Protein AF-A0A1Q6M809-F1 (afdb_monomer_lite)

Radius of gyration: 34.1 Å; chains: 1; bounding box: 65×44×94 Å

Sequence (191 aa):
MTKREFLRRLRKKLNCNDKDDIIAYYNELIEDKMDKTGLTEEEVIDRLDDIDDIVRKTNSQSGVYQKIKYDEDEIPKKKHKSSSGNILTKILYFPMAIVAFALYLALICLCVSLGLSLGLSGIAMIIFGIINLHTSISQGVIMISLGILSIGLTLIVVPLIYKLVALIITLIKKLYKKIALIITGGVFCEN

pLDDT: mean 75.75, std 17.65, range [33.12, 94.69]

Foldseek 3Di:
DALVVLLVVLLVLADDPCSVVLSVVVVVVLVVCCVVPVDDSVVSVVQDDPSVVVNVVVVVDDPDPDDDDDPPPDDDDDPPVPPVPCPVVVVVVVVVVVVLVVVLVVLVVVLVCVLVVLLVQLVVLLVVLVVCCVVPVVSSVVSNVVSVVSNVVSVVSNVVSVVVSVVSVVVVVVVCVVVVCVVVVNPPPDD

Structure (mmCIF, N/CA/C/O backbone):
data_AF-A0A1Q6M809-F1
#
_entry.id   AF-A0A1Q6M809-F1
#
loop_
_atom_site.group_PDB
_atom_site.id
_atom_site.type_symbol
_atom_site.label_atom_id
_atom_site.label_alt_id
_atom_site.label_comp_id
_atom_site.label_asym_id
_atom_site.label_entity_id
_atom_site.label_seq_id
_atom_site.pdbx_PDB_ins_code
_atom_site.Cartn_x
_atom_site.Cartn_y
_atom_site.Cartn_z
_atom_site.occupancy
_atom_site.B_iso_or_equiv
_atom_site.auth_seq_id
_atom_site.auth_comp_id
_atom_site.auth_asym_id
_atom_site.auth_atom_id
_atom_site.pdbx_PDB_model_num
ATOM 1 N N . MET A 1 1 ? -22.160 2.490 56.326 1.00 76.75 1 MET A N 1
ATOM 2 C CA . MET A 1 1 ? -22.530 1.050 56.232 1.00 76.75 1 MET A CA 1
ATOM 3 C C . MET A 1 1 ? -21.489 0.362 55.375 1.00 76.75 1 MET A C 1
ATOM 5 O O . MET A 1 1 ? -21.040 0.978 54.421 1.00 76.75 1 MET A O 1
ATOM 9 N N . THR A 1 2 ? -21.108 -0.881 55.681 1.00 85.12 2 THR A N 1
ATOM 10 C CA . THR A 1 2 ? -20.054 -1.570 54.906 1.00 85.12 2 THR A CA 1
ATOM 11 C C . THR A 1 2 ? -20.568 -2.059 53.554 1.00 85.12 2 THR A C 1
ATOM 13 O O . THR A 1 2 ? -21.748 -2.405 53.422 1.00 85.12 2 THR A O 1
ATOM 16 N N . LYS A 1 3 ? -19.676 -2.189 52.565 1.00 83.50 3 LYS A N 1
ATOM 17 C CA . LYS A 1 3 ? -20.003 -2.733 51.234 1.00 83.50 3 LYS A CA 1
ATOM 18 C C . LYS A 1 3 ? -20.698 -4.091 51.313 1.00 83.50 3 LYS A C 1
ATOM 20 O O . LYS A 1 3 ? -21.728 -4.324 50.678 1.00 83.50 3 LYS A O 1
ATOM 25 N N . ARG A 1 4 ? -20.177 -4.981 52.162 1.00 83.69 4 ARG A N 1
ATOM 26 C CA . ARG A 1 4 ? -20.754 -6.314 52.389 1.00 83.69 4 ARG A CA 1
ATOM 27 C C . ARG A 1 4 ? -22.180 -6.235 52.933 1.00 83.69 4 ARG A C 1
ATOM 29 O O . ARG A 1 4 ? -23.029 -7.052 52.580 1.00 83.69 4 ARG A O 1
ATOM 36 N N . GLU A 1 5 ? -22.450 -5.273 53.808 1.00 85.44 5 GLU A N 1
ATOM 37 C CA . GLU A 1 5 ? -23.775 -5.087 54.385 1.00 85.44 5 GLU A CA 1
ATOM 38 C C . GLU A 1 5 ? -24.769 -4.503 53.377 1.00 85.44 5 GLU A C 1
ATOM 40 O O . GLU A 1 5 ? -25.896 -5.001 53.296 1.00 85.44 5 GLU A O 1
ATOM 45 N N . PHE A 1 6 ? -24.340 -3.522 52.581 1.00 88.00 6 PHE A N 1
ATOM 46 C CA . PHE A 1 6 ? -25.131 -2.932 51.503 1.00 88.00 6 PHE A CA 1
ATOM 47 C C . PHE A 1 6 ? -25.573 -3.994 50.488 1.00 88.00 6 PHE A C 1
ATOM 49 O O . PHE A 1 6 ? -26.773 -4.198 50.291 1.00 88.00 6 PHE A O 1
ATOM 56 N N . LEU A 1 7 ? -24.626 -4.761 49.933 1.00 87.19 7 LEU A N 1
ATOM 57 C CA . LEU A 1 7 ? -24.920 -5.805 48.943 1.00 87.19 7 LEU A CA 1
ATOM 58 C C . LEU A 1 7 ? -25.826 -6.902 49.518 1.00 87.19 7 LEU A C 1
ATOM 60 O O . LEU A 1 7 ? -26.744 -7.376 48.850 1.00 87.19 7 LEU A O 1
ATOM 64 N N . ARG A 1 8 ? -25.635 -7.278 50.789 1.00 87.94 8 ARG A N 1
ATOM 65 C CA . ARG A 1 8 ? -26.503 -8.255 51.462 1.00 87.94 8 ARG A CA 1
ATOM 66 C C . ARG A 1 8 ? -27.940 -7.746 51.603 1.00 87.94 8 ARG A C 1
ATOM 68 O O . ARG A 1 8 ? -28.881 -8.512 51.389 1.00 87.94 8 ARG A O 1
ATOM 75 N N . ARG A 1 9 ? -28.123 -6.478 51.988 1.00 88.00 9 ARG A N 1
ATOM 76 C CA . ARG A 1 9 ? -29.450 -5.854 52.125 1.00 88.00 9 ARG A CA 1
ATOM 77 C C . ARG A 1 9 ? -30.135 -5.714 50.764 1.00 88.00 9 ARG A C 1
ATOM 79 O O . ARG A 1 9 ? -31.305 -6.076 50.653 1.00 88.00 9 ARG A O 1
ATOM 86 N N . LEU A 1 10 ? -29.397 -5.288 49.739 1.00 86.75 10 LEU A N 1
ATOM 87 C CA . LEU A 1 10 ? -29.884 -5.185 48.364 1.00 86.75 10 LEU A CA 1
ATOM 88 C C . LEU A 1 10 ? -30.335 -6.552 47.827 1.00 86.75 10 LEU A C 1
ATOM 90 O O . LEU A 1 10 ? -31.470 -6.696 47.377 1.00 86.75 10 LEU A O 1
ATOM 94 N N . ARG A 1 11 ? -29.514 -7.597 47.997 1.00 86.50 11 ARG A N 1
ATOM 95 C CA . ARG A 1 11 ? -29.832 -8.965 47.548 1.00 86.50 11 ARG A CA 1
ATOM 96 C C . ARG A 1 11 ? -31.104 -9.519 48.185 1.00 86.50 11 ARG A C 1
ATOM 98 O O . ARG A 1 11 ? -31.854 -10.238 47.533 1.00 86.50 11 ARG A O 1
ATOM 105 N N . LYS A 1 12 ? -31.353 -9.185 49.456 1.00 87.62 12 LYS A N 1
ATOM 106 C CA . LYS A 1 12 ? -32.549 -9.628 50.185 1.00 87.62 12 LYS A CA 1
ATOM 107 C C . LYS A 1 12 ? -33.827 -8.947 49.686 1.00 87.62 12 LYS A C 1
ATOM 109 O O . LYS A 1 12 ? -34.884 -9.567 49.735 1.00 87.62 12 LYS A O 1
ATOM 114 N N . LYS A 1 13 ? -33.742 -7.687 49.246 1.00 83.81 13 LYS A N 1
ATOM 115 C CA . LYS A 1 13 ? -34.898 -6.904 48.782 1.00 83.81 13 LYS A CA 1
ATOM 116 C C . LYS A 1 13 ? -35.202 -7.087 47.289 1.00 83.81 13 LYS A C 1
ATOM 118 O O . LYS A 1 13 ? -36.344 -6.895 46.881 1.00 83.81 13 LYS A O 1
ATOM 123 N N . LEU A 1 14 ? -34.221 -7.479 46.476 1.00 83.19 14 LEU A N 1
ATOM 124 C CA . LEU A 1 14 ? -34.436 -7.782 45.059 1.00 83.19 14 LEU A CA 1
ATOM 125 C C . LEU A 1 14 ? -35.320 -9.024 44.883 1.00 83.19 14 LEU A C 1
ATOM 127 O O . LEU A 1 14 ? -35.093 -10.048 45.532 1.00 83.19 14 LEU A O 1
ATOM 131 N N . ASN A 1 15 ? -36.299 -8.957 43.974 1.00 77.56 15 ASN A N 1
ATOM 132 C CA . ASN A 1 15 ? -37.219 -10.062 43.667 1.00 77.56 15 ASN A CA 1
ATOM 133 C C . ASN A 1 15 ? -37.241 -10.470 42.179 1.00 77.56 15 ASN A C 1
ATOM 135 O O . ASN A 1 15 ? -38.164 -11.137 41.728 1.00 77.56 15 ASN A O 1
ATOM 139 N N . CYS A 1 16 ? -36.228 -10.078 41.413 1.00 72.50 16 CYS A N 1
ATOM 140 C CA . CYS A 1 16 ? -36.057 -10.441 40.005 1.00 72.50 16 CYS A CA 1
ATOM 141 C C . CYS A 1 16 ? -35.250 -11.744 39.833 1.00 72.50 16 CYS A C 1
ATOM 143 O O . CYS A 1 16 ? -34.721 -12.269 40.809 1.00 72.50 16 CYS A O 1
ATOM 145 N N . ASN A 1 17 ? -35.157 -12.271 38.608 1.00 72.88 17 ASN A N 1
ATOM 146 C CA . ASN A 1 17 ? -34.320 -13.442 38.306 1.00 72.88 17 ASN A CA 1
ATOM 147 C C . ASN A 1 17 ? -32.825 -13.082 38.227 1.00 72.88 17 ASN A C 1
ATOM 149 O O . ASN A 1 17 ? -31.988 -13.869 38.654 1.00 72.88 17 ASN A O 1
ATOM 153 N N . ASP A 1 18 ? -32.498 -11.860 37.803 1.00 74.69 18 ASP A N 1
ATOM 154 C CA . ASP A 1 18 ? -31.121 -11.418 37.536 1.00 74.69 18 ASP A CA 1
ATOM 155 C C . ASP A 1 18 ? -30.415 -10.855 38.789 1.00 74.69 18 ASP A C 1
ATOM 157 O O . ASP A 1 18 ? -29.581 -9.954 38.704 1.00 74.69 18 ASP A O 1
ATOM 161 N N . LYS A 1 19 ? -30.767 -11.339 39.994 1.00 79.50 19 LYS A N 1
ATOM 162 C CA . LYS A 1 19 ? -30.258 -10.783 41.271 1.00 79.50 19 LYS A CA 1
ATOM 163 C C . LYS A 1 19 ? -28.739 -10.780 41.331 1.00 79.50 19 LYS A C 1
ATOM 165 O O . LYS A 1 19 ? -28.160 -9.839 41.862 1.00 79.50 19 LYS A O 1
ATOM 170 N N . ASP A 1 20 ? -28.112 -11.834 40.829 1.00 78.62 20 ASP A N 1
ATOM 171 C CA . ASP A 1 20 ? -26.666 -11.998 40.919 1.00 78.62 20 ASP A CA 1
ATOM 172 C C . ASP A 1 20 ? -25.929 -11.017 40.001 1.00 78.62 20 ASP A C 1
ATOM 174 O O . ASP A 1 20 ? -24.941 -10.426 40.435 1.00 78.62 20 ASP A O 1
ATOM 178 N N . ASP A 1 21 ? -26.476 -10.730 38.817 1.00 74.19 21 ASP A N 1
ATOM 179 C CA . ASP A 1 21 ? -25.928 -9.738 37.885 1.00 74.19 21 ASP A CA 1
ATOM 180 C C . ASP A 1 21 ? -26.048 -8.313 38.442 1.00 74.19 21 ASP A C 1
ATOM 182 O O . ASP A 1 21 ? -25.105 -7.525 38.366 1.00 74.19 21 ASP A O 1
ATOM 186 N N . ILE A 1 22 ? -27.177 -7.988 39.087 1.00 77.62 22 ILE A N 1
ATOM 187 C CA . ILE A 1 22 ? -27.381 -6.689 39.752 1.00 77.62 22 ILE A CA 1
ATOM 188 C C . ILE A 1 22 ? -26.372 -6.513 40.888 1.00 77.62 22 ILE A C 1
ATOM 190 O O . ILE A 1 22 ? -25.765 -5.454 41.043 1.00 77.62 22 ILE A O 1
ATOM 194 N N . ILE A 1 23 ? -26.184 -7.552 41.703 1.00 84.31 23 ILE A N 1
ATOM 195 C CA . ILE A 1 23 ? -25.240 -7.511 42.819 1.00 84.31 23 ILE A CA 1
ATOM 196 C C . ILE A 1 23 ? -23.800 -7.403 42.315 1.00 84.31 23 ILE A C 1
ATOM 198 O O . ILE A 1 23 ? -23.033 -6.631 42.890 1.00 84.31 23 ILE A O 1
ATOM 202 N N . ALA A 1 24 ? -23.444 -8.110 41.239 1.00 81.94 24 ALA A N 1
ATOM 203 C CA . ALA A 1 24 ? -22.137 -7.993 40.602 1.00 81.94 24 ALA A CA 1
ATOM 204 C C . ALA A 1 24 ? -21.892 -6.571 40.073 1.00 81.94 24 ALA A C 1
ATOM 206 O O . ALA A 1 24 ? -20.843 -5.997 40.356 1.00 81.94 24 ALA A O 1
ATOM 207 N N . TYR A 1 25 ? -22.888 -5.963 39.419 1.00 80.12 25 TYR A N 1
ATOM 208 C CA . TYR A 1 25 ? -22.816 -4.583 38.934 1.00 80.12 25 TYR A CA 1
ATOM 209 C C . TYR A 1 25 ? -22.551 -3.577 40.059 1.00 80.12 25 TYR A C 1
ATOM 211 O O . TYR A 1 25 ? -21.648 -2.749 39.954 1.00 80.12 25 TYR A O 1
ATOM 219 N N . TYR A 1 26 ? -23.304 -3.647 41.162 1.00 81.62 26 TYR A N 1
ATOM 220 C CA . TYR A 1 26 ? -23.085 -2.742 42.294 1.00 81.62 26 TYR A CA 1
ATOM 221 C C . TYR A 1 26 ? -21.772 -3.034 43.032 1.00 81.62 26 TYR A C 1
ATOM 223 O O . TYR A 1 26 ? -21.163 -2.107 43.561 1.00 81.62 26 TYR A O 1
ATOM 231 N N . ASN A 1 27 ? -21.310 -4.288 43.054 1.00 87.12 27 ASN A N 1
ATOM 232 C CA . ASN A 1 27 ? -20.001 -4.635 43.603 1.00 87.12 27 ASN A CA 1
ATOM 233 C C . ASN A 1 27 ? -18.868 -3.975 42.805 1.00 87.12 27 ASN A C 1
ATOM 235 O O . ASN A 1 27 ? -18.029 -3.305 43.406 1.00 87.12 27 ASN A O 1
ATOM 239 N N . GLU A 1 28 ? -18.890 -4.123 41.478 1.00 79.38 28 GLU A N 1
ATOM 240 C CA . GLU A 1 28 ? -17.920 -3.507 40.567 1.00 79.38 28 GLU A CA 1
ATOM 241 C C . GLU A 1 28 ? -17.998 -1.979 40.645 1.00 79.38 28 GLU A C 1
ATOM 243 O O . GLU A 1 28 ? -16.975 -1.325 40.790 1.00 79.38 28 GLU A O 1
ATOM 248 N N . LEU A 1 29 ? -19.204 -1.396 40.661 1.00 81.56 29 LEU A N 1
ATOM 249 C CA . LEU A 1 29 ? -19.398 0.054 40.753 1.00 81.56 29 LEU A CA 1
ATOM 250 C C . LEU A 1 29 ? -18.791 0.657 42.030 1.00 81.56 29 LEU A C 1
ATOM 252 O O . LEU A 1 29 ? -18.207 1.740 41.972 1.00 81.56 29 LEU A O 1
ATOM 256 N N . ILE A 1 30 ? -18.952 -0.014 43.175 1.00 83.88 30 ILE A N 1
ATOM 257 C CA . ILE A 1 30 ? -18.389 0.445 44.452 1.00 83.88 30 ILE A CA 1
ATOM 258 C C . ILE A 1 30 ? -16.859 0.336 44.426 1.00 83.88 30 ILE A C 1
ATOM 260 O O . ILE A 1 30 ? -16.191 1.297 44.804 1.00 83.88 30 ILE A O 1
ATOM 264 N N . GLU A 1 31 ? -16.307 -0.783 43.940 1.00 83.94 31 GLU A N 1
ATOM 265 C CA . GLU A 1 31 ? -14.852 -0.980 43.792 1.00 83.94 31 GLU A CA 1
ATOM 266 C C . GLU A 1 31 ? -14.235 0.080 42.870 1.00 83.94 31 GLU A C 1
ATOM 268 O O . GLU A 1 31 ? -13.326 0.803 43.272 1.00 83.94 31 GLU A O 1
ATOM 273 N N . ASP A 1 32 ? -14.818 0.279 41.688 1.00 79.25 32 ASP A N 1
ATOM 274 C CA . ASP A 1 32 ? -14.371 1.267 40.705 1.00 79.25 32 ASP A CA 1
ATOM 275 C C . ASP A 1 32 ? -14.343 2.690 41.273 1.00 79.25 32 ASP A C 1
ATOM 277 O O . ASP A 1 32 ? -13.500 3.515 40.908 1.00 79.25 32 ASP A O 1
ATOM 281 N N . LYS A 1 33 ? -15.314 3.021 42.128 1.00 76.62 33 LYS A N 1
ATOM 282 C CA . LYS A 1 33 ? -15.414 4.342 42.751 1.00 76.62 33 LYS A CA 1
ATOM 283 C C . LYS A 1 33 ? -14.372 4.519 43.842 1.00 76.62 33 LYS A C 1
ATOM 285 O O . LYS A 1 33 ? -13.736 5.575 43.853 1.00 76.62 33 LYS A O 1
ATOM 290 N N . MET A 1 34 ? -14.171 3.521 44.698 1.00 77.88 34 MET A N 1
ATOM 291 C CA . MET A 1 34 ? -13.105 3.540 45.702 1.00 77.88 34 MET A CA 1
ATOM 292 C C . MET A 1 34 ? -11.739 3.718 45.038 1.00 77.88 34 MET A C 1
ATOM 294 O O . MET A 1 34 ? -10.998 4.623 45.414 1.00 77.88 34 MET A O 1
ATOM 298 N N . ASP A 1 35 ? -11.460 2.965 43.973 1.00 75.31 35 ASP A N 1
ATOM 299 C CA . ASP A 1 35 ? -10.183 3.030 43.257 1.00 75.31 35 ASP A CA 1
ATOM 300 C C . ASP A 1 35 ? -9.960 4.381 42.557 1.00 75.31 35 ASP A C 1
ATOM 302 O O . ASP A 1 35 ? -8.853 4.921 42.564 1.00 75.31 35 ASP A O 1
ATOM 306 N N . LYS A 1 36 ? -11.006 4.968 41.954 1.00 73.00 36 LYS A N 1
ATOM 307 C CA . LYS A 1 36 ? -10.887 6.225 41.187 1.00 73.00 36 LYS A CA 1
ATOM 308 C C . LYS A 1 36 ? -10.882 7.482 42.050 1.00 73.00 36 LYS A C 1
ATOM 310 O O . LYS A 1 36 ? -10.298 8.484 41.642 1.00 73.00 36 LYS A O 1
ATOM 315 N N . THR A 1 37 ? -11.585 7.471 43.180 1.00 71.75 37 THR A N 1
ATOM 316 C CA . THR A 1 37 ? -11.741 8.657 44.042 1.00 71.75 37 THR A CA 1
ATOM 317 C C . THR A 1 37 ? -10.914 8.588 45.320 1.00 71.75 37 THR A C 1
ATOM 319 O O . THR A 1 37 ? -10.697 9.626 45.938 1.00 71.75 37 THR A O 1
ATOM 322 N N . GLY A 1 38 ? -10.438 7.400 45.711 1.00 73.38 38 GLY A N 1
ATOM 323 C CA . GLY A 1 38 ? -9.778 7.171 46.997 1.00 73.38 38 GLY A CA 1
ATOM 324 C C . GLY A 1 38 ? -10.710 7.317 48.206 1.00 73.38 38 GLY A C 1
ATOM 325 O O . GLY A 1 38 ? -10.219 7.379 49.331 1.00 73.38 38 GLY A O 1
ATOM 326 N N . LEU A 1 39 ? -12.028 7.413 47.986 1.00 78.38 39 LEU A N 1
ATOM 327 C CA . LEU A 1 39 ? -13.035 7.525 49.042 1.00 78.38 39 LEU A CA 1
ATOM 328 C C . LEU A 1 39 ? -13.185 6.204 49.800 1.00 78.38 39 LEU A C 1
ATOM 330 O O . LEU A 1 39 ? -12.975 5.117 49.256 1.00 78.38 39 LEU A O 1
ATOM 334 N N . THR A 1 40 ? -13.591 6.306 51.061 1.00 80.19 40 THR A N 1
ATOM 335 C CA . THR A 1 40 ? -13.880 5.135 51.894 1.00 80.19 40 THR A CA 1
ATOM 336 C C . THR A 1 40 ? -15.170 4.441 51.442 1.00 80.19 40 THR A C 1
ATOM 338 O O . THR A 1 40 ? -16.044 5.062 50.834 1.00 80.19 40 THR A O 1
ATOM 341 N N . GLU A 1 41 ? -15.316 3.145 51.753 1.00 80.25 41 GLU A N 1
ATOM 342 C CA . GLU A 1 41 ? -16.517 2.365 51.399 1.00 80.25 41 GLU A CA 1
ATOM 343 C C . GLU A 1 41 ? -17.814 3.080 51.797 1.00 80.25 41 GLU A C 1
ATOM 345 O O . GLU A 1 41 ? -18.789 3.084 51.049 1.00 80.25 41 GLU A O 1
ATOM 350 N N . GLU A 1 42 ? -17.823 3.696 52.977 1.00 81.31 42 GLU A N 1
ATOM 351 C CA . GLU A 1 42 ? -19.021 4.301 53.546 1.00 81.31 42 GLU A CA 1
ATOM 352 C C . GLU A 1 42 ? -19.444 5.563 52.797 1.00 81.31 42 GLU A C 1
ATOM 354 O O . GLU A 1 42 ? -20.631 5.736 52.542 1.00 81.31 42 GLU A O 1
ATOM 359 N N . GLU A 1 43 ? -18.485 6.393 52.381 1.00 77.25 43 GLU A N 1
ATOM 360 C CA . GLU A 1 43 ? -18.734 7.614 51.605 1.00 77.25 43 GLU A CA 1
ATOM 361 C C . GLU A 1 43 ? -19.218 7.303 50.189 1.00 77.25 43 GLU A C 1
ATOM 363 O O . GLU A 1 43 ? -20.033 8.034 49.628 1.00 77.25 43 GLU A O 1
ATOM 368 N N . VAL A 1 44 ? -18.726 6.213 49.593 1.00 80.31 44 VAL A N 1
ATOM 369 C CA . VAL A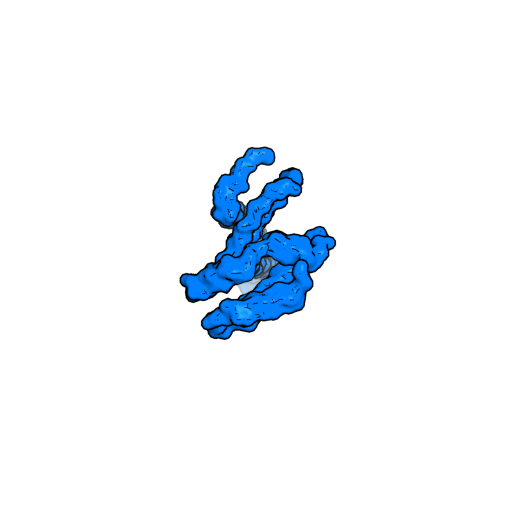 1 44 ? -19.207 5.755 48.285 1.00 80.31 44 VAL A CA 1
ATOM 370 C C . VAL A 1 44 ? -20.650 5.278 48.394 1.00 80.31 44 VAL A C 1
ATOM 372 O O . VAL A 1 44 ? -21.454 5.597 47.524 1.00 80.31 44 VAL A O 1
ATOM 375 N N . ILE A 1 45 ? -20.984 4.545 49.457 1.00 82.75 45 ILE A N 1
ATOM 376 C CA . ILE A 1 45 ? -22.328 3.999 49.666 1.00 82.75 45 ILE A CA 1
ATOM 377 C C . ILE A 1 45 ? -23.335 5.086 50.052 1.00 82.75 45 ILE A C 1
ATOM 379 O O . ILE A 1 45 ? -24.476 5.017 49.610 1.00 82.75 45 ILE A O 1
ATOM 383 N N . ASP A 1 46 ? -22.933 6.090 50.828 1.00 80.62 46 ASP A N 1
ATOM 384 C CA . ASP A 1 46 ? -23.781 7.245 51.160 1.00 80.62 46 ASP A CA 1
ATOM 385 C C . ASP A 1 46 ? -24.148 8.069 49.916 1.00 80.62 46 ASP A C 1
ATOM 387 O O . ASP A 1 46 ? -25.239 8.616 49.803 1.00 80.62 46 ASP A O 1
ATOM 391 N N . ARG A 1 47 ? -23.251 8.081 48.924 1.00 77.62 47 ARG A N 1
ATOM 392 C CA . ARG A 1 47 ? -23.491 8.685 47.610 1.00 77.62 47 ARG A CA 1
ATOM 393 C C . ARG A 1 47 ? -24.310 7.801 46.671 1.00 77.62 47 ARG A C 1
ATOM 395 O O . ARG A 1 47 ? -24.551 8.231 45.548 1.00 77.62 47 ARG A O 1
ATOM 402 N N . LEU A 1 48 ? -24.685 6.580 47.058 1.00 79.94 48 LEU A N 1
ATOM 403 C CA . LEU A 1 48 ? -25.593 5.744 46.272 1.00 79.94 48 LEU A CA 1
ATOM 404 C C . LEU A 1 48 ? -27.058 6.048 46.617 1.00 79.94 48 LEU A C 1
ATOM 406 O O . LEU A 1 48 ? -27.375 6.605 47.661 1.00 79.94 48 LEU A O 1
ATOM 410 N N . ASP A 1 49 ? -27.964 5.664 45.717 1.00 76.44 49 ASP A N 1
ATOM 411 C CA . ASP A 1 49 ? -29.406 5.763 45.929 1.00 76.44 49 ASP A CA 1
ATOM 412 C C . ASP A 1 49 ? -29.803 4.830 47.076 1.00 76.44 49 ASP A C 1
ATOM 414 O O . ASP A 1 49 ? -29.178 3.782 47.287 1.00 76.44 49 ASP A O 1
ATOM 418 N N . ASP A 1 50 ? -30.885 5.168 47.780 1.00 83.38 50 ASP A N 1
ATOM 419 C CA . ASP A 1 50 ? -31.415 4.279 48.806 1.00 83.38 50 ASP A CA 1
ATOM 420 C C . ASP A 1 50 ? -31.747 2.901 48.206 1.00 83.38 50 ASP A C 1
ATOM 422 O O . ASP A 1 50 ? -32.200 2.765 47.062 1.00 83.38 50 ASP A O 1
ATOM 426 N N . ILE A 1 51 ? -31.524 1.851 48.996 1.00 81.88 51 ILE A N 1
ATOM 427 C CA . ILE A 1 51 ? -31.734 0.464 48.573 1.00 81.88 51 ILE A CA 1
ATOM 428 C C . ILE A 1 51 ? -33.171 0.258 48.066 1.00 81.88 51 ILE A C 1
ATOM 430 O O . ILE A 1 51 ? -33.373 -0.483 47.102 1.00 81.88 51 ILE A O 1
ATOM 434 N N . ASP A 1 52 ? -34.170 0.908 48.667 1.00 80.56 52 ASP A N 1
ATOM 435 C CA . ASP A 1 52 ? -35.566 0.806 48.231 1.00 80.56 52 ASP A CA 1
ATOM 436 C C . ASP A 1 52 ? -35.816 1.475 46.872 1.00 80.56 52 ASP A C 1
ATOM 438 O O . ASP A 1 52 ? -36.609 0.973 46.066 1.00 80.56 52 ASP A O 1
ATOM 442 N N . ASP A 1 53 ? -35.093 2.550 46.564 1.00 80.12 53 ASP A N 1
ATOM 443 C CA . ASP A 1 53 ? -35.151 3.216 45.263 1.00 80.12 53 ASP A CA 1
ATOM 444 C C . ASP A 1 53 ? -34.501 2.369 44.172 1.00 80.12 53 ASP A C 1
ATOM 446 O O . ASP A 1 53 ? -35.072 2.209 43.088 1.00 80.12 53 ASP A O 1
ATOM 450 N N . ILE A 1 54 ? -33.352 1.760 44.476 1.00 78.12 54 ILE A N 1
ATOM 451 C CA . ILE A 1 54 ? -32.663 0.826 43.580 1.00 78.12 54 ILE A CA 1
ATOM 452 C C . ILE A 1 54 ? -33.570 -0.366 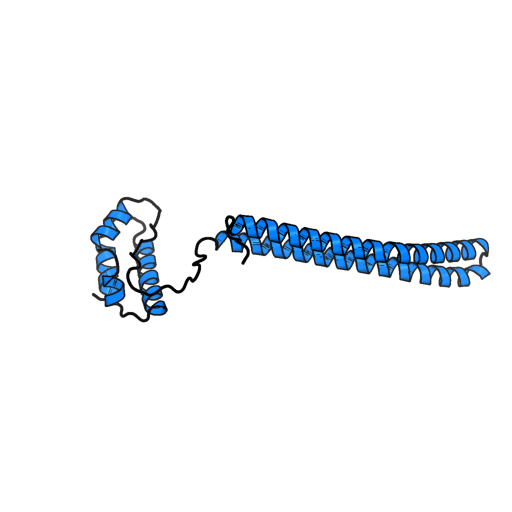43.261 1.00 78.12 54 ILE A C 1
ATOM 454 O O . ILE A 1 54 ? -33.749 -0.723 42.095 1.00 78.12 54 ILE A O 1
ATOM 458 N N . VAL A 1 55 ? -34.194 -0.966 44.277 1.00 79.31 55 VAL A N 1
ATOM 459 C CA . VAL A 1 55 ? -35.086 -2.124 44.112 1.00 79.31 55 VAL A CA 1
ATOM 460 C C . VAL A 1 55 ? -36.326 -1.752 43.301 1.00 79.31 55 VAL A C 1
ATOM 462 O O . VAL A 1 55 ? -36.721 -2.505 42.409 1.00 79.31 55 VAL A O 1
ATOM 465 N N . ARG A 1 56 ? -36.923 -0.578 43.544 1.00 76.19 56 ARG A N 1
ATOM 466 C CA . ARG A 1 56 ? -38.076 -0.089 42.772 1.00 76.19 56 ARG A CA 1
ATOM 467 C C . ARG A 1 56 ? -37.726 0.121 41.299 1.00 76.19 56 ARG A C 1
ATOM 469 O O . ARG A 1 56 ? -38.478 -0.330 40.434 1.00 76.19 56 ARG A O 1
ATOM 476 N N . LYS A 1 57 ? -36.592 0.764 41.002 1.00 71.50 57 LYS A N 1
ATOM 477 C CA . LYS A 1 57 ? -36.110 0.978 39.623 1.00 71.50 57 LYS A CA 1
ATOM 478 C C . LYS A 1 57 ? -35.820 -0.354 38.926 1.00 71.50 57 LYS A C 1
ATOM 480 O O . LYS A 1 57 ? -36.244 -0.572 37.799 1.00 71.50 57 LYS A O 1
ATOM 485 N N . THR A 1 58 ? -35.193 -1.284 39.638 1.00 68.62 58 THR A N 1
ATOM 486 C CA . THR A 1 58 ? -34.789 -2.581 39.081 1.00 68.62 58 THR A CA 1
ATOM 487 C C . THR A 1 58 ? -35.974 -3.523 38.837 1.00 68.62 58 THR A C 1
ATOM 489 O O . THR A 1 58 ? -36.004 -4.227 37.835 1.00 68.62 58 THR A O 1
ATOM 492 N N . ASN A 1 59 ? -36.993 -3.513 39.703 1.00 65.31 59 ASN A N 1
ATOM 493 C CA . ASN A 1 59 ? -38.197 -4.335 39.520 1.00 65.31 59 ASN A CA 1
ATOM 494 C C . ASN A 1 59 ? -39.175 -3.761 38.478 1.00 65.31 59 ASN A C 1
ATOM 496 O O . ASN A 1 59 ? -39.972 -4.511 37.921 1.00 65.31 59 ASN A O 1
ATOM 500 N N . SER A 1 60 ? -39.155 -2.447 38.230 1.00 58.81 60 SER A N 1
ATOM 501 C CA . SER A 1 60 ? -40.056 -1.798 37.261 1.00 58.81 60 SER A CA 1
ATOM 502 C C . SER A 1 60 ? -39.526 -1.814 35.826 1.00 58.81 60 SER A C 1
ATOM 504 O O . SER A 1 60 ? -40.291 -1.579 34.892 1.00 58.81 60 SER A O 1
ATOM 506 N N . GLN A 1 61 ? -38.242 -2.118 35.635 1.00 50.34 61 GLN A N 1
ATOM 507 C CA . GLN A 1 61 ? -37.576 -2.029 34.345 1.00 50.34 61 GLN A CA 1
ATOM 508 C C . GLN A 1 61 ? -37.003 -3.395 33.956 1.00 50.34 61 GLN A C 1
ATOM 510 O O . GLN A 1 61 ? -35.890 -3.757 34.328 1.00 50.34 61 GLN A O 1
ATOM 515 N N . SER A 1 62 ? -37.762 -4.170 33.176 1.00 46.03 62 SER A N 1
ATOM 516 C CA . SER A 1 62 ? -37.226 -5.346 32.488 1.00 46.03 62 SER A CA 1
ATOM 517 C C . SER A 1 62 ? -36.120 -4.901 31.518 1.00 46.03 62 SER A C 1
ATOM 519 O O . SER A 1 62 ? -36.401 -4.431 30.419 1.00 46.03 62 SER A O 1
ATOM 521 N N . GLY A 1 63 ? -34.858 -5.022 31.938 1.00 43.59 63 GLY A N 1
ATOM 522 C CA . GLY A 1 63 ? -33.705 -5.113 31.036 1.00 43.59 63 GLY A CA 1
ATOM 523 C C . GLY A 1 63 ? -32.911 -3.843 30.706 1.00 43.59 63 GLY A C 1
ATOM 524 O O . GLY A 1 63 ? -32.175 -3.868 29.723 1.00 43.59 63 GLY A O 1
ATOM 525 N N . VAL A 1 64 ? -32.987 -2.746 31.471 1.00 40.56 64 VAL A N 1
ATOM 526 C CA . VAL A 1 64 ? -32.101 -1.585 31.231 1.00 40.56 64 VAL A CA 1
ATOM 527 C C . VAL A 1 64 ? -31.608 -0.995 32.550 1.00 40.56 64 VAL A C 1
ATOM 529 O O . VAL A 1 64 ? -32.305 -0.216 33.188 1.00 40.56 64 VAL A O 1
ATOM 532 N N . TYR A 1 65 ? -30.381 -1.344 32.940 1.00 47.34 65 TYR A N 1
ATOM 533 C CA . TYR A 1 65 ? -29.674 -0.734 34.069 1.00 47.34 65 TYR A CA 1
ATOM 534 C C . TYR A 1 65 ? -29.429 0.745 33.776 1.00 47.34 65 TYR A C 1
ATOM 536 O O . TYR A 1 65 ? -28.519 1.130 33.036 1.00 47.34 65 TYR A O 1
ATOM 544 N N . GLN A 1 66 ? -30.315 1.584 34.302 1.00 41.81 66 GLN A N 1
ATOM 545 C CA . GLN A 1 66 ? -30.295 3.016 34.081 1.00 41.81 66 GLN A CA 1
ATOM 546 C C . GLN A 1 66 ? -29.055 3.623 34.744 1.00 41.81 66 GLN A C 1
ATOM 548 O O . GLN A 1 66 ? -28.883 3.574 35.958 1.00 41.81 66 GLN A O 1
ATOM 553 N N . LYS A 1 67 ? -28.191 4.210 33.912 1.00 40.84 67 LYS A N 1
ATOM 554 C CA . LYS A 1 67 ? -27.015 4.994 34.300 1.00 40.84 67 LYS A CA 1
ATOM 555 C C . LYS A 1 67 ? -27.441 6.048 35.330 1.00 40.84 67 LYS A C 1
ATOM 557 O O . LYS A 1 67 ? -28.152 6.993 34.982 1.00 40.84 67 LYS A O 1
ATOM 562 N N . ILE A 1 68 ? -27.058 5.844 36.588 1.00 44.97 68 ILE A N 1
ATOM 563 C CA . ILE A 1 68 ? -27.479 6.697 37.698 1.00 44.97 68 ILE A CA 1
ATOM 564 C C . ILE A 1 68 ? -26.897 8.100 37.479 1.00 44.97 68 ILE A C 1
ATOM 566 O O . ILE A 1 68 ? -25.687 8.262 37.308 1.00 44.97 68 ILE A O 1
ATOM 570 N N . LYS A 1 69 ? -27.775 9.106 37.407 1.00 35.28 69 LYS A N 1
ATOM 571 C CA . LYS A 1 69 ? -27.398 10.521 37.411 1.00 35.28 69 LYS A CA 1
ATOM 572 C C . LYS A 1 69 ? -27.144 10.911 38.863 1.00 35.28 69 LYS A C 1
ATOM 574 O O . LYS A 1 69 ? -28.102 11.003 39.619 1.00 35.28 69 LYS A O 1
ATOM 579 N N . TYR A 1 70 ? -25.887 11.135 39.223 1.00 41.88 70 TYR A N 1
ATOM 580 C CA . TYR A 1 70 ? -25.552 11.872 40.437 1.00 41.88 70 TYR A CA 1
ATOM 581 C C . TYR A 1 70 ? -25.214 13.301 40.048 1.00 41.88 70 TYR A C 1
ATOM 583 O O . TYR A 1 70 ? -24.417 13.504 39.127 1.00 41.88 70 TYR A O 1
ATOM 591 N N . ASP A 1 71 ? -25.871 14.250 40.717 1.00 35.62 71 ASP A N 1
ATOM 592 C CA . ASP A 1 71 ? -25.576 15.671 40.609 1.00 35.62 71 ASP A CA 1
ATOM 593 C C . ASP A 1 71 ? -24.122 15.908 41.012 1.00 35.62 71 ASP A C 1
ATOM 595 O O . ASP A 1 71 ? -23.654 15.548 42.093 1.00 35.62 71 ASP A O 1
ATOM 599 N N . GLU A 1 72 ? -23.390 16.447 40.049 1.00 38.00 72 GLU A N 1
ATOM 600 C CA . GLU A 1 72 ? -21.972 16.751 40.101 1.00 38.00 72 GLU A CA 1
ATOM 601 C C . GLU A 1 72 ? -21.819 18.175 40.651 1.00 38.00 72 GLU A C 1
ATOM 603 O O . GLU A 1 72 ? -21.277 19.055 39.985 1.00 38.00 72 GLU A O 1
ATOM 608 N N . ASP A 1 73 ? -22.354 18.422 41.847 1.00 37.50 73 ASP A N 1
ATOM 609 C CA . ASP A 1 73 ? -22.154 19.690 42.535 1.00 37.50 73 ASP A CA 1
ATOM 610 C C . ASP A 1 73 ? -20.890 19.612 43.405 1.00 37.50 73 ASP A C 1
ATOM 612 O O . ASP A 1 73 ? -20.713 18.726 44.239 1.00 37.50 73 ASP A O 1
ATOM 616 N N . GLU A 1 74 ? -20.003 20.578 43.149 1.00 38.41 74 GLU A N 1
ATOM 617 C CA . GLU A 1 74 ? -18.778 20.923 43.884 1.00 38.41 74 GLU A CA 1
ATOM 618 C C . GLU A 1 74 ? -17.473 20.164 43.580 1.00 38.41 74 GLU A C 1
ATOM 620 O O . GLU A 1 74 ? -16.780 19.718 44.488 1.00 38.41 74 GLU A O 1
ATOM 625 N N . ILE A 1 75 ? -17.012 20.151 42.318 1.00 39.25 75 ILE A N 1
ATOM 626 C CA . ILE A 1 75 ? -15.558 20.136 42.030 1.00 39.25 75 ILE A CA 1
ATOM 627 C C . ILE A 1 75 ? -15.252 21.074 40.839 1.00 39.25 75 ILE A C 1
ATOM 629 O O . ILE A 1 75 ? -15.889 20.970 39.787 1.00 39.25 75 ILE A O 1
ATOM 633 N N . PRO A 1 76 ? -14.300 22.025 40.954 1.00 33.31 76 PRO A N 1
ATOM 634 C CA . PRO A 1 76 ? -14.088 23.063 39.951 1.00 33.31 76 PRO A CA 1
ATOM 635 C C . PRO A 1 76 ? -13.609 22.503 38.603 1.00 33.31 76 PRO A C 1
ATOM 637 O O . PRO A 1 76 ? -12.646 21.745 38.496 1.00 33.31 76 PRO A O 1
ATOM 640 N N . LYS A 1 77 ? -14.303 22.961 37.557 1.00 44.47 77 LYS A N 1
ATOM 641 C CA . LYS A 1 77 ? -14.133 22.697 36.122 1.00 44.47 77 LYS A CA 1
ATOM 642 C C . LYS A 1 77 ? -12.672 22.512 35.682 1.00 44.47 77 LYS A C 1
ATOM 644 O O . LYS A 1 77 ? -11.982 23.478 35.361 1.00 44.47 77 LYS A O 1
ATOM 649 N N . LYS A 1 78 ? -12.269 21.265 35.435 1.00 34.81 78 LYS A N 1
ATOM 650 C CA . LYS A 1 78 ? -11.422 20.955 34.274 1.00 34.81 78 LYS A CA 1
ATOM 651 C C . LYS A 1 78 ? -12.328 20.348 33.217 1.00 34.81 78 LYS A C 1
ATOM 653 O O . LYS A 1 78 ? -12.895 19.284 33.429 1.00 34.81 78 LYS A O 1
ATOM 658 N N . LYS A 1 79 ? -12.481 21.037 32.079 1.00 37.38 79 LYS A N 1
ATOM 659 C CA . LYS A 1 79 ? -13.155 20.513 30.881 1.00 37.38 79 LYS A CA 1
ATOM 660 C C . LYS A 1 79 ? -12.375 19.305 30.353 1.00 37.38 79 LYS A C 1
ATOM 662 O O . LYS A 1 79 ? -11.677 19.402 29.349 1.00 37.38 79 LYS A O 1
ATOM 667 N N . HIS A 1 80 ? -12.494 18.158 31.008 1.00 36.06 80 HIS A N 1
ATOM 668 C CA . HIS A 1 80 ? -12.194 16.894 30.376 1.00 36.06 80 HIS A CA 1
ATOM 669 C C . HIS A 1 80 ? -13.460 16.506 29.628 1.00 36.06 80 HIS A C 1
ATOM 671 O O . HIS A 1 80 ? -14.467 16.128 30.221 1.00 36.06 80 HIS A O 1
ATOM 677 N N . LYS A 1 81 ? -13.433 16.686 28.306 1.00 37.09 81 LYS A N 1
ATOM 678 C CA . LYS A 1 81 ? -14.476 16.217 27.395 1.00 37.09 81 LYS A CA 1
ATOM 679 C C . LYS A 1 81 ? -14.561 14.700 27.585 1.00 37.09 81 LYS A C 1
ATOM 681 O O . LYS A 1 81 ? -13.770 13.952 27.016 1.00 37.09 81 LYS A O 1
ATOM 686 N N . SER A 1 82 ? -15.448 14.264 28.477 1.00 36.56 82 SER A N 1
ATOM 687 C CA . SER A 1 82 ? -15.767 12.867 28.743 1.00 36.56 82 SER A CA 1
ATOM 688 C C . SER A 1 82 ? -16.389 12.311 27.470 1.00 36.56 82 SER A C 1
ATOM 690 O O . SER A 1 82 ? -17.593 12.378 27.238 1.00 36.56 82 SER A O 1
ATOM 692 N N . SER A 1 83 ? -15.528 11.807 26.587 1.00 41.72 83 SER A N 1
ATOM 693 C CA . SER A 1 83 ? -15.887 11.046 25.394 1.00 41.72 83 SER A CA 1
ATOM 694 C C . SER A 1 83 ? -16.360 9.644 25.804 1.00 41.72 83 SER A C 1
ATOM 696 O O . SER A 1 83 ? -15.897 8.638 25.272 1.00 41.72 83 SER A O 1
ATOM 698 N N . SER A 1 84 ? -17.298 9.571 26.745 1.00 40.12 84 SER A N 1
ATOM 699 C CA . SER A 1 84 ? -17.899 8.331 27.247 1.00 40.12 84 SER A CA 1
ATOM 700 C C . SER A 1 84 ? -19.143 7.946 26.436 1.00 40.12 84 SER A C 1
ATOM 702 O O . SER A 1 84 ? -20.118 7.440 26.987 1.00 40.12 84 SER A O 1
ATOM 704 N N . GLY A 1 85 ? -19.120 8.245 25.131 1.00 47.22 85 GLY A N 1
ATOM 705 C CA . GLY A 1 85 ? -20.213 7.988 24.188 1.00 47.22 85 GLY A CA 1
ATOM 706 C C . GLY A 1 85 ? -19.804 7.306 22.877 1.00 47.22 85 GLY A C 1
ATOM 707 O O . GLY A 1 85 ? -20.663 7.103 22.038 1.00 47.22 85 GLY A O 1
ATOM 708 N N . ASN A 1 86 ? -18.531 6.933 22.676 1.00 54.19 86 ASN A N 1
ATOM 709 C CA . ASN A 1 86 ? -18.040 6.454 21.368 1.00 54.19 86 ASN A CA 1
ATOM 710 C C . ASN A 1 86 ? -17.116 5.218 21.447 1.00 54.19 86 ASN A C 1
ATOM 712 O O . ASN A 1 86 ? -16.222 5.057 20.617 1.00 54.19 86 ASN A O 1
ATOM 716 N N . ILE A 1 87 ? -17.281 4.339 22.441 1.00 56.81 87 ILE A N 1
ATOM 717 C CA . ILE A 1 87 ? -16.484 3.094 22.512 1.00 56.81 87 ILE A CA 1
ATOM 718 C C . ILE A 1 87 ? -16.866 2.164 21.347 1.00 56.81 87 ILE A C 1
ATOM 720 O O . ILE A 1 87 ? -15.990 1.644 20.658 1.00 56.81 87 ILE A O 1
ATOM 724 N N . LEU A 1 88 ? -18.165 2.069 21.039 1.00 57.09 88 LEU A N 1
ATOM 725 C CA . LEU A 1 88 ? -18.678 1.287 19.911 1.00 57.09 88 LEU A CA 1
ATOM 726 C C . LEU A 1 88 ? -18.204 1.845 18.555 1.00 57.09 88 LEU A C 1
ATOM 728 O O . LEU A 1 88 ? -17.812 1.095 17.663 1.00 57.09 88 LEU A O 1
ATOM 732 N N . THR A 1 89 ? -18.140 3.172 18.429 1.00 58.88 89 THR A N 1
ATOM 733 C CA . THR A 1 89 ? -17.669 3.864 17.221 1.00 58.88 89 THR A CA 1
ATOM 734 C C . THR A 1 89 ? -16.172 3.654 16.993 1.00 58.88 89 THR A C 1
ATOM 736 O O . THR A 1 89 ? -15.756 3.466 15.855 1.00 58.88 89 THR A O 1
ATOM 739 N N . LYS A 1 90 ? -15.352 3.627 18.058 1.00 60.47 90 LYS A N 1
ATOM 740 C CA . LYS A 1 90 ? -13.908 3.336 17.966 1.00 60.47 90 LYS A CA 1
ATOM 741 C C . LYS A 1 90 ? -13.623 1.878 17.589 1.00 60.47 90 LYS A C 1
ATOM 743 O O . LYS A 1 90 ? -12.722 1.643 16.787 1.00 60.47 90 LYS A O 1
ATOM 748 N N . ILE A 1 91 ? -14.404 0.927 18.111 1.00 64.44 91 ILE A N 1
ATOM 749 C CA . ILE A 1 91 ? -14.287 -0.505 17.781 1.00 64.44 91 ILE A CA 1
ATOM 750 C C . ILE A 1 91 ? -14.596 -0.768 16.304 1.00 64.44 91 ILE A C 1
ATOM 752 O O . ILE A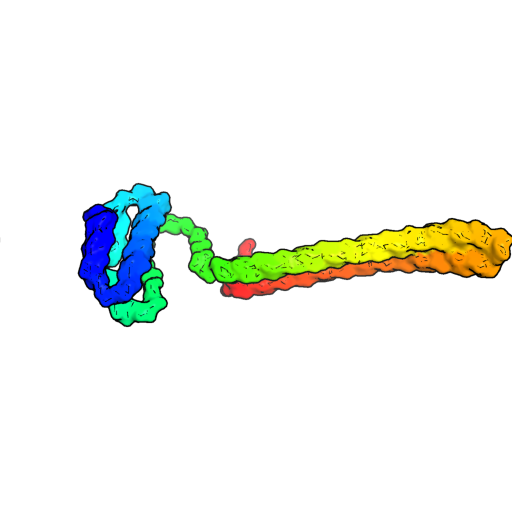 1 91 ? -13.893 -1.554 15.679 1.00 64.44 91 ILE A O 1
ATOM 756 N N . LEU A 1 92 ? -15.577 -0.074 15.717 1.00 66.69 92 LEU A N 1
ATOM 757 C CA . LEU A 1 92 ? -15.883 -0.196 14.286 1.00 66.69 92 LEU A CA 1
ATOM 758 C C . LEU A 1 92 ? -14.858 0.529 13.391 1.00 66.69 92 LEU A C 1
ATOM 760 O O . LEU A 1 92 ? -14.618 0.126 12.254 1.00 66.69 92 LEU A O 1
ATOM 764 N N . TYR A 1 93 ? -14.220 1.586 13.902 1.00 68.81 93 TYR A N 1
ATOM 765 C CA . TYR A 1 93 ? -13.240 2.369 13.145 1.00 68.81 93 TYR A CA 1
ATOM 766 C C . TYR A 1 93 ? -11.883 1.683 13.001 1.00 68.81 93 TYR A C 1
ATOM 768 O O . TYR A 1 93 ? -11.213 1.836 11.979 1.00 68.81 93 TYR A O 1
ATOM 776 N N . PHE A 1 94 ? -11.476 0.938 14.028 1.00 72.56 94 PHE A N 1
ATOM 777 C CA . PHE A 1 94 ? -10.200 0.234 14.061 1.00 72.56 94 PHE A CA 1
ATOM 778 C C . PHE A 1 94 ? -10.012 -0.738 12.876 1.00 72.56 94 PHE A C 1
ATOM 780 O O . PHE A 1 94 ? -9.017 -0.588 12.164 1.00 72.56 94 PHE A O 1
ATOM 787 N N . PRO A 1 95 ? -10.956 -1.652 12.556 1.00 78.75 95 PRO A N 1
ATOM 788 C CA . PRO A 1 95 ? -10.808 -2.535 11.400 1.00 78.75 95 PRO A CA 1
ATOM 789 C C . PRO A 1 95 ? -10.850 -1.770 10.070 1.00 78.75 95 PRO A C 1
ATOM 791 O O . PRO A 1 95 ? -10.076 -2.082 9.168 1.00 78.75 95 PRO A O 1
ATOM 794 N N . MET A 1 96 ? -11.676 -0.724 9.946 1.00 75.69 96 MET A N 1
ATOM 795 C CA . MET A 1 96 ? -11.763 0.070 8.711 1.00 75.69 96 MET A CA 1
ATOM 796 C C . MET A 1 96 ? -10.458 0.829 8.417 1.00 75.69 96 MET A C 1
ATOM 798 O O . MET A 1 96 ? -10.009 0.888 7.271 1.00 75.69 96 MET A O 1
ATOM 802 N N . ALA A 1 97 ? -9.814 1.377 9.452 1.00 77.25 97 ALA A N 1
ATOM 803 C CA . ALA A 1 97 ? -8.524 2.049 9.327 1.00 77.25 97 ALA A CA 1
ATOM 804 C C . ALA A 1 97 ? -7.406 1.073 8.925 1.00 77.25 97 ALA A C 1
ATOM 806 O O . ALA A 1 97 ? -6.581 1.409 8.073 1.00 77.25 97 ALA A O 1
ATOM 807 N N . ILE A 1 98 ? -7.413 -0.143 9.483 1.00 82.81 98 ILE A N 1
ATOM 808 C CA . ILE A 1 98 ? -6.454 -1.200 9.135 1.00 82.81 98 ILE A CA 1
ATOM 809 C C . ILE A 1 98 ? -6.608 -1.612 7.671 1.00 82.81 98 ILE A C 1
ATOM 811 O O . ILE A 1 98 ? -5.612 -1.678 6.955 1.00 82.81 98 ILE A O 1
ATOM 815 N N . VAL A 1 99 ? -7.839 -1.830 7.197 1.00 85.00 99 VAL A N 1
ATOM 816 C CA . VAL A 1 99 ? -8.096 -2.192 5.792 1.00 85.00 99 VAL A CA 1
ATOM 817 C C . VAL A 1 99 ? -7.637 -1.081 4.847 1.00 85.00 99 VAL A C 1
ATOM 819 O O . VAL A 1 99 ? -6.974 -1.358 3.848 1.00 85.00 99 VAL A O 1
ATOM 822 N N . ALA A 1 100 ? -7.922 0.184 5.172 1.00 80.31 100 ALA A N 1
ATOM 823 C CA . ALA A 1 100 ? -7.467 1.322 4.375 1.00 80.31 100 ALA A CA 1
ATOM 824 C C . ALA A 1 100 ? -5.931 1.431 4.334 1.00 80.31 100 ALA A C 1
ATOM 826 O O . ALA A 1 100 ? -5.359 1.726 3.283 1.00 80.31 100 ALA A O 1
ATOM 827 N N . PHE A 1 101 ? -5.258 1.162 5.456 1.00 82.12 101 PHE A N 1
ATOM 828 C CA . PHE A 1 101 ? -3.798 1.147 5.527 1.00 82.12 101 PHE A CA 1
ATOM 829 C C . PHE A 1 101 ? -3.192 -0.024 4.740 1.00 82.12 101 PHE A C 1
ATOM 831 O O . PHE A 1 101 ? -2.228 0.168 4.000 1.00 82.12 101 PHE A O 1
ATOM 838 N N . ALA A 1 102 ? -3.786 -1.215 4.832 1.00 87.06 102 ALA A N 1
ATOM 839 C CA . ALA A 1 102 ? -3.365 -2.385 4.069 1.00 87.06 102 ALA A CA 1
ATOM 840 C C . ALA A 1 102 ? -3.513 -2.158 2.556 1.00 87.06 102 ALA A C 1
ATOM 842 O O . ALA A 1 102 ? -2.584 -2.437 1.803 1.00 87.06 102 ALA A O 1
ATOM 843 N N . LEU A 1 103 ? -4.636 -1.580 2.113 1.00 85.06 103 LEU A N 1
ATOM 844 C CA . LEU A 1 103 ? -4.849 -1.195 0.712 1.00 85.06 103 LEU A CA 1
ATOM 845 C C . LEU A 1 103 ? -3.824 -0.166 0.233 1.00 85.06 103 LEU A C 1
ATOM 847 O O . LEU A 1 103 ? -3.308 -0.280 -0.876 1.00 85.06 103 LEU A O 1
ATOM 851 N N . TYR A 1 104 ? -3.506 0.823 1.069 1.00 83.31 104 TYR A N 1
ATOM 852 C CA . TYR A 1 104 ? -2.482 1.816 0.760 1.00 83.31 104 TYR A CA 1
ATOM 853 C C . TYR A 1 104 ? -1.102 1.172 0.573 1.00 83.31 104 TYR A C 1
ATOM 855 O O . TYR A 1 104 ? -0.418 1.450 -0.413 1.00 83.31 104 TYR A O 1
ATOM 863 N N . LEU A 1 105 ? -0.716 0.271 1.479 1.00 84.69 105 LEU A N 1
ATOM 864 C CA . LEU A 1 105 ? 0.565 -0.426 1.411 1.00 84.69 105 LEU A CA 1
ATOM 865 C C . LEU A 1 105 ? 0.634 -1.364 0.198 1.00 84.69 105 LEU A C 1
ATOM 867 O O . LEU A 1 105 ? 1.627 -1.352 -0.527 1.00 84.69 105 LEU A O 1
ATOM 871 N N . ALA A 1 106 ? -0.447 -2.094 -0.088 1.00 88.69 106 ALA A N 1
ATOM 872 C CA . ALA A 1 106 ? -0.563 -2.930 -1.279 1.00 88.69 106 ALA A CA 1
ATOM 873 C C . ALA A 1 106 ? -0.419 -2.112 -2.572 1.00 88.69 106 ALA A C 1
ATOM 875 O O . ALA A 1 106 ? 0.284 -2.530 -3.491 1.00 88.69 106 ALA A O 1
ATOM 876 N N . LEU A 1 107 ? -1.028 -0.924 -2.630 1.00 85.06 107 LEU A N 1
ATOM 877 C CA . LEU A 1 107 ? -0.941 -0.043 -3.791 1.00 85.06 107 LEU A CA 1
ATOM 878 C C . LEU A 1 107 ? 0.478 0.497 -3.994 1.00 85.06 107 LEU A C 1
ATOM 880 O O . LEU A 1 107 ? 0.963 0.503 -5.122 1.00 85.06 107 LEU A O 1
ATOM 884 N N . ILE A 1 108 ? 1.181 0.871 -2.919 1.00 85.19 108 ILE A N 1
ATOM 885 C CA . ILE A 1 108 ? 2.600 1.252 -3.007 1.00 85.19 108 ILE A CA 1
ATOM 886 C C . ILE A 1 108 ? 3.439 0.085 -3.525 1.00 85.19 108 ILE A C 1
ATOM 888 O O . ILE A 1 108 ? 4.222 0.270 -4.455 1.00 85.19 108 ILE A O 1
ATOM 892 N N . CYS A 1 109 ? 3.270 -1.114 -2.962 1.00 88.31 109 CYS A N 1
ATOM 893 C CA . CYS A 1 109 ? 4.003 -2.298 -3.405 1.00 88.31 109 CYS A CA 1
ATOM 894 C C . CYS A 1 109 ? 3.756 -2.602 -4.887 1.00 88.31 109 CYS A C 1
ATOM 896 O O . CYS A 1 109 ? 4.707 -2.874 -5.623 1.00 88.31 109 CYS A O 1
ATOM 898 N N . LEU A 1 110 ? 2.508 -2.508 -5.349 1.00 88.12 110 LEU A N 1
ATOM 899 C CA . LEU A 1 110 ? 2.152 -2.692 -6.755 1.00 88.12 110 LEU A CA 1
ATOM 900 C C . LEU A 1 110 ? 2.824 -1.632 -7.636 1.00 88.12 110 LEU A C 1
ATOM 902 O O . LEU A 1 110 ? 3.460 -1.961 -8.628 1.00 88.12 110 LEU A O 1
ATOM 906 N N . CYS A 1 111 ? 2.764 -0.363 -7.244 1.00 85.12 111 CYS A N 1
ATOM 907 C CA . CYS A 1 111 ? 3.399 0.729 -7.972 1.00 85.12 111 CYS A CA 1
ATOM 908 C C . CYS A 1 111 ? 4.926 0.576 -8.083 1.00 85.12 111 CYS A C 1
ATOM 910 O O . CYS A 1 111 ? 5.489 0.748 -9.165 1.00 85.12 111 CYS A O 1
ATOM 912 N N . VAL A 1 112 ? 5.597 0.226 -6.982 1.00 86.62 112 VAL A N 1
ATOM 913 C CA . VAL A 1 112 ? 7.053 0.024 -6.950 1.00 86.62 112 VAL A CA 1
ATOM 914 C C . VAL A 1 112 ? 7.449 -1.192 -7.786 1.00 86.62 112 VAL A C 1
ATOM 916 O O . VAL A 1 112 ? 8.358 -1.100 -8.607 1.00 86.62 112 VAL A O 1
ATOM 919 N N . SER A 1 113 ? 6.746 -2.316 -7.629 1.00 89.56 113 SER A N 1
ATOM 920 C CA . SER A 1 113 ? 7.017 -3.531 -8.410 1.00 89.56 113 SER A CA 1
ATOM 921 C C . SER A 1 113 ? 6.785 -3.329 -9.909 1.00 89.56 113 SER A C 1
ATOM 923 O O . SER A 1 113 ? 7.589 -3.800 -10.712 1.00 89.56 113 SER A O 1
ATOM 925 N N . LEU A 1 114 ? 5.755 -2.577 -10.306 1.00 87.88 114 LEU A N 1
ATOM 926 C CA . LEU A 1 114 ? 5.485 -2.270 -11.712 1.00 87.88 114 LEU A CA 1
ATOM 927 C C . LEU A 1 114 ? 6.587 -1.391 -12.325 1.00 87.88 114 LEU A C 1
ATOM 929 O O . LEU A 1 114 ? 7.064 -1.673 -13.420 1.00 87.88 114 LEU A O 1
ATOM 933 N N . GLY A 1 115 ? 7.042 -0.365 -11.599 1.00 87.50 115 GLY A N 1
ATOM 934 C CA . GLY A 1 115 ? 8.142 0.492 -12.050 1.00 87.50 115 GLY A CA 1
ATOM 935 C C . GLY A 1 115 ? 9.468 -0.264 -12.178 1.00 87.50 115 GLY A C 1
ATOM 936 O O . GLY A 1 115 ? 10.155 -0.145 -13.191 1.00 87.50 115 GLY A O 1
ATOM 937 N N . LEU A 1 116 ? 9.806 -1.084 -11.178 1.00 88.88 116 LEU A N 1
ATOM 938 C CA . LEU A 1 116 ? 11.033 -1.883 -11.192 1.00 88.88 116 LEU A CA 1
ATOM 939 C C . LEU A 1 116 ? 11.001 -2.954 -12.287 1.00 88.88 116 LEU A C 1
ATOM 941 O O . LEU A 1 116 ? 11.970 -3.090 -13.026 1.00 88.88 116 LEU A O 1
ATOM 945 N N . SER A 1 117 ? 9.897 -3.690 -12.430 1.00 91.69 117 SER A N 1
ATOM 946 C CA . SER A 1 117 ? 9.787 -4.752 -13.439 1.00 91.69 117 SER A CA 1
ATOM 947 C C . SER A 1 117 ? 9.897 -4.220 -14.868 1.00 91.69 117 SER A C 1
ATOM 949 O O . SER A 1 117 ? 10.631 -4.804 -15.661 1.00 91.69 117 SER A O 1
ATOM 951 N N . LEU A 1 118 ? 9.251 -3.092 -15.189 1.00 89.56 118 LEU A N 1
ATOM 952 C CA . LEU A 1 118 ? 9.356 -2.459 -16.509 1.00 89.56 118 LEU A CA 1
ATOM 953 C C . LEU A 1 118 ? 10.780 -1.961 -16.799 1.00 89.56 118 LEU A C 1
ATOM 955 O O . LEU A 1 118 ? 11.303 -2.204 -17.889 1.00 89.56 118 LEU A O 1
ATOM 959 N N . GLY A 1 119 ? 11.435 -1.338 -15.813 1.00 90.06 119 GLY A N 1
ATOM 960 C CA . GLY A 1 119 ? 12.814 -0.868 -15.947 1.00 90.06 119 GLY A CA 1
ATOM 961 C C . GLY A 1 119 ? 13.816 -2.011 -16.134 1.00 90.06 119 GLY A C 1
ATOM 962 O O . GLY A 1 119 ? 14.597 -1.999 -17.086 1.00 90.06 119 GLY A O 1
ATOM 963 N N . LEU A 1 120 ? 13.765 -3.033 -15.267 1.00 93.12 120 LEU A N 1
ATOM 964 C CA . LEU A 1 120 ? 14.640 -4.207 -15.366 1.00 93.12 120 LEU A CA 1
ATOM 965 C C . LEU A 1 120 ? 14.394 -4.989 -16.660 1.00 93.12 120 LEU A C 1
ATOM 967 O O . LEU A 1 120 ? 15.351 -5.418 -17.304 1.00 93.12 120 LEU A O 1
ATOM 971 N N . SER A 1 121 ? 13.131 -5.145 -17.063 1.00 93.69 121 SER A N 1
ATOM 972 C CA . SER A 1 121 ? 12.769 -5.799 -18.322 1.00 93.69 121 SER A CA 1
ATOM 973 C C . SER A 1 121 ? 13.371 -5.072 -19.524 1.00 93.69 121 SER A C 1
ATOM 975 O O . SER A 1 121 ? 13.935 -5.723 -20.400 1.00 93.69 121 SER A O 1
ATOM 977 N N . GLY A 1 122 ? 13.325 -3.737 -19.556 1.00 92.88 122 GLY A N 1
ATOM 978 C CA . GLY A 1 122 ? 13.916 -2.961 -20.646 1.00 92.88 122 GLY A CA 1
ATOM 979 C C . GLY A 1 122 ? 15.424 -3.132 -20.773 1.00 92.88 122 GLY A C 1
ATOM 980 O O . GLY A 1 122 ? 15.928 -3.371 -21.870 1.00 92.88 122 GLY A O 1
ATOM 981 N N . ILE A 1 123 ? 16.139 -3.105 -19.647 1.00 94.00 123 ILE A N 1
ATOM 982 C CA . ILE A 1 123 ? 17.592 -3.325 -19.618 1.00 94.00 123 ILE A CA 1
ATOM 983 C C . ILE A 1 123 ? 17.927 -4.748 -20.086 1.00 94.00 123 ILE A C 1
ATOM 985 O O . ILE A 1 123 ? 18.807 -4.934 -20.927 1.00 94.00 123 ILE A O 1
ATOM 989 N N . ALA A 1 124 ? 17.194 -5.750 -19.591 1.00 94.69 124 ALA A N 1
ATOM 990 C CA . ALA A 1 124 ? 17.384 -7.142 -19.984 1.00 94.69 124 ALA A CA 1
ATOM 991 C C . ALA A 1 124 ? 17.151 -7.350 -21.489 1.00 94.69 124 ALA A C 1
ATOM 993 O O . ALA A 1 124 ? 17.959 -8.008 -22.140 1.00 94.69 124 ALA A O 1
ATOM 994 N N . MET A 1 125 ? 16.102 -6.745 -22.055 1.00 94.06 125 MET A N 1
ATOM 995 C CA . MET A 1 125 ? 15.783 -6.828 -23.487 1.00 94.06 125 MET A CA 1
ATOM 996 C C . MET A 1 125 ? 16.873 -6.212 -24.370 1.00 94.06 125 MET A C 1
ATOM 998 O O . MET A 1 125 ? 17.181 -6.763 -25.424 1.00 94.06 125 MET A O 1
ATOM 1002 N N . ILE A 1 126 ? 17.506 -5.118 -23.935 1.00 94.50 126 ILE A N 1
ATOM 1003 C CA . ILE A 1 126 ? 18.633 -4.517 -24.664 1.00 94.50 126 ILE A CA 1
ATOM 1004 C C . ILE A 1 126 ? 19.834 -5.469 -24.673 1.00 94.50 126 ILE A C 1
ATOM 1006 O O . ILE A 1 126 ? 20.397 -5.730 -25.735 1.00 94.50 126 ILE A O 1
ATOM 1010 N N . ILE A 1 127 ? 20.198 -6.032 -23.516 1.00 94.62 127 ILE A N 1
ATOM 1011 C CA . ILE A 1 127 ? 21.320 -6.979 -23.405 1.00 94.62 127 ILE A CA 1
ATOM 1012 C C . ILE A 1 127 ? 21.060 -8.213 -24.277 1.00 94.62 127 ILE A C 1
ATOM 1014 O O . ILE A 1 127 ? 21.913 -8.610 -25.072 1.00 94.62 127 ILE A O 1
ATOM 1018 N N . PHE A 1 128 ? 19.862 -8.793 -24.175 1.00 93.12 128 PHE A N 1
ATOM 1019 C CA . PHE A 1 128 ? 19.483 -9.968 -24.957 1.00 93.12 128 PHE A CA 1
ATOM 1020 C C . PHE A 1 128 ? 19.432 -9.669 -26.459 1.00 93.12 128 PHE A C 1
ATOM 1022 O O . PHE A 1 128 ? 19.835 -10.506 -27.268 1.00 93.12 128 PHE A O 1
ATOM 1029 N N . GLY A 1 129 ? 18.993 -8.468 -26.841 1.00 93.12 129 GLY A N 1
ATOM 1030 C CA . GLY A 1 129 ? 18.974 -8.019 -28.229 1.00 93.12 129 GLY A CA 1
ATOM 1031 C C . GLY A 1 129 ? 20.372 -7.886 -28.838 1.00 93.12 129 GLY A C 1
ATOM 1032 O O . GLY A 1 129 ? 20.569 -8.286 -29.984 1.00 93.12 129 GLY A O 1
ATOM 1033 N N . ILE A 1 130 ? 21.362 -7.418 -28.066 1.00 92.75 130 ILE A N 1
ATOM 1034 C CA . ILE A 1 130 ? 22.768 -7.349 -28.510 1.00 92.75 130 ILE A CA 1
ATOM 1035 C C . ILE A 1 130 ? 23.336 -8.754 -28.739 1.00 92.75 130 ILE A C 1
ATOM 1037 O O . ILE A 1 130 ? 23.989 -8.994 -29.752 1.00 92.75 130 ILE A O 1
ATOM 1041 N N . ILE A 1 131 ? 23.055 -9.702 -27.841 1.00 92.75 131 ILE A N 1
ATOM 1042 C CA . ILE A 1 131 ? 23.513 -11.094 -27.986 1.00 92.75 131 ILE A CA 1
ATOM 1043 C C . ILE A 1 131 ? 22.886 -11.747 -29.231 1.00 92.75 131 ILE A C 1
ATOM 1045 O O . ILE A 1 131 ? 23.570 -12.435 -29.987 1.00 92.75 131 ILE A O 1
ATOM 1049 N N . ASN A 1 132 ? 21.598 -11.493 -29.489 1.00 92.31 132 ASN A N 1
ATOM 1050 C CA . ASN A 1 132 ? 20.871 -12.073 -30.626 1.00 92.31 132 ASN A CA 1
ATOM 1051 C C . ASN A 1 132 ? 21.188 -11.430 -31.981 1.00 92.31 132 ASN A C 1
ATOM 1053 O O . ASN A 1 132 ? 20.789 -11.966 -33.017 1.00 92.31 132 ASN A O 1
ATOM 1057 N N . LEU A 1 133 ? 21.939 -10.325 -32.004 1.00 90.62 133 LEU A N 1
ATOM 1058 C CA . LEU A 1 133 ? 22.351 -9.665 -33.243 1.00 90.62 133 LEU A CA 1
ATOM 1059 C C . LEU A 1 133 ? 23.187 -10.598 -34.137 1.00 90.62 133 LEU A C 1
ATOM 1061 O O . LEU A 1 133 ? 23.106 -10.503 -35.360 1.00 90.62 133 LEU A O 1
ATOM 1065 N N . HIS A 1 134 ? 23.942 -11.521 -33.528 1.00 86.19 134 HIS A N 1
ATOM 1066 C CA . HIS A 1 134 ? 24.762 -12.509 -34.234 1.00 86.19 134 HIS A CA 1
ATOM 1067 C C . HIS A 1 134 ? 23.923 -13.610 -34.904 1.00 86.19 134 HIS A C 1
ATOM 1069 O O . HIS A 1 134 ? 24.280 -14.106 -35.968 1.00 86.19 134 HIS A O 1
ATOM 1075 N N . THR A 1 135 ? 22.803 -14.000 -34.294 1.00 88.56 135 THR A N 1
ATOM 1076 C CA . THR A 1 135 ? 21.925 -15.061 -34.809 1.00 88.56 135 THR A CA 1
ATOM 1077 C C . THR A 1 135 ? 20.969 -14.528 -35.867 1.00 88.56 135 THR A C 1
ATOM 1079 O O . THR A 1 135 ? 20.702 -15.183 -36.872 1.00 88.56 135 THR A O 1
ATOM 1082 N N . SER A 1 136 ? 20.399 -13.347 -35.631 1.00 91.25 136 SER A N 1
ATOM 1083 C CA . SER A 1 136 ? 19.418 -12.724 -36.515 1.00 91.25 136 SER A CA 1
ATOM 1084 C C . SER A 1 136 ? 19.336 -11.228 -36.235 1.00 91.25 136 SER A C 1
ATOM 1086 O O . SER A 1 136 ? 18.710 -10.793 -35.268 1.00 91.25 136 SER A O 1
ATOM 1088 N N . ILE A 1 137 ? 19.905 -10.430 -37.142 1.00 91.00 137 ILE A N 1
ATOM 1089 C CA . ILE A 1 137 ? 19.949 -8.961 -37.046 1.00 91.00 137 ILE A CA 1
ATOM 1090 C C . ILE A 1 137 ? 18.544 -8.375 -36.838 1.00 91.00 137 ILE A C 1
ATOM 1092 O O . ILE A 1 137 ? 18.353 -7.511 -35.985 1.00 91.00 137 ILE A O 1
ATOM 1096 N N . SER A 1 138 ? 17.541 -8.885 -37.562 1.00 91.69 138 SER A N 1
ATOM 1097 C CA . SER A 1 138 ? 16.152 -8.424 -37.439 1.00 91.69 138 SER A CA 1
ATOM 1098 C C . SER A 1 138 ? 15.595 -8.608 -36.021 1.00 91.69 138 SER A C 1
ATOM 1100 O O . SER A 1 138 ? 15.026 -7.670 -35.464 1.00 91.69 138 SER A O 1
ATOM 1102 N N . GLN A 1 139 ? 15.809 -9.774 -35.399 1.00 89.75 139 GLN A N 1
ATOM 1103 C CA . GLN A 1 139 ? 15.311 -10.039 -34.046 1.00 89.75 139 GLN A CA 1
ATOM 1104 C C . GLN A 1 139 ? 16.040 -9.200 -32.992 1.00 89.75 139 GLN A C 1
ATOM 1106 O O . GLN A 1 139 ? 15.392 -8.644 -32.104 1.00 89.75 139 GLN A O 1
ATOM 1111 N N . GLY A 1 140 ? 17.361 -9.043 -33.118 1.00 92.00 140 GLY A N 1
ATOM 1112 C CA . GLY A 1 140 ? 18.138 -8.221 -32.191 1.00 92.00 140 GLY A CA 1
ATOM 1113 C C . GLY A 1 140 ? 17.722 -6.743 -32.211 1.00 92.00 140 GLY A C 1
ATOM 1114 O O . GLY A 1 140 ? 17.510 -6.152 -31.152 1.00 92.00 140 GLY A 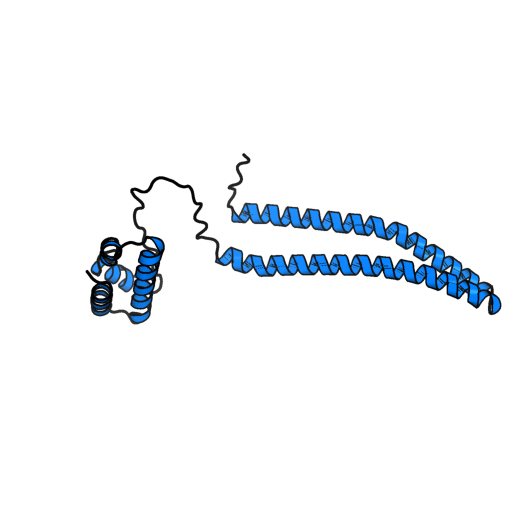O 1
ATOM 1115 N N . VAL A 1 141 ? 17.497 -6.158 -33.396 1.00 93.44 141 VAL A N 1
ATOM 1116 C CA . VAL A 1 141 ? 17.045 -4.756 -33.531 1.00 93.44 141 VAL A CA 1
ATOM 1117 C C . VAL A 1 141 ? 15.648 -4.543 -32.939 1.00 93.44 141 VAL A C 1
ATOM 1119 O O . VAL A 1 141 ? 15.416 -3.533 -32.269 1.00 93.44 141 VAL A O 1
ATOM 1122 N N . ILE A 1 142 ? 14.722 -5.489 -33.140 1.00 94.19 142 ILE A N 1
ATOM 1123 C CA . ILE A 1 142 ? 13.372 -5.422 -32.557 1.00 94.19 142 ILE A CA 1
ATOM 1124 C C . ILE A 1 142 ? 13.450 -5.445 -31.026 1.00 94.19 142 ILE A C 1
ATOM 1126 O O . ILE A 1 142 ? 12.823 -4.609 -30.377 1.00 94.19 142 ILE A O 1
ATOM 1130 N N . MET A 1 143 ? 14.247 -6.344 -30.440 1.00 93.75 143 MET A N 1
ATOM 1131 C CA . MET A 1 143 ? 14.394 -6.443 -28.982 1.00 93.75 143 MET A CA 1
ATOM 1132 C C . MET A 1 143 ? 15.023 -5.192 -28.361 1.00 93.75 143 MET A C 1
ATOM 1134 O O . MET A 1 143 ? 14.527 -4.704 -27.345 1.00 93.75 143 MET A O 1
ATOM 1138 N N . ILE A 1 144 ? 16.058 -4.627 -28.992 1.00 93.94 144 ILE A N 1
ATOM 1139 C CA . ILE A 1 144 ? 16.687 -3.377 -28.535 1.00 93.94 144 ILE A CA 1
ATOM 1140 C C . ILE A 1 144 ? 15.673 -2.229 -28.578 1.00 93.94 144 ILE A C 1
ATOM 1142 O O . ILE A 1 144 ? 15.542 -1.477 -27.612 1.00 93.94 144 ILE A O 1
ATOM 1146 N N . SER A 1 145 ? 14.911 -2.129 -29.668 1.00 93.31 145 SER A N 1
ATOM 1147 C CA . SER A 1 145 ? 13.892 -1.092 -29.848 1.00 93.31 145 SER A CA 1
ATOM 1148 C C . SER A 1 145 ? 12.777 -1.205 -28.801 1.00 93.31 145 SER A C 1
ATOM 1150 O O . SER A 1 145 ? 12.361 -0.199 -28.225 1.00 93.31 145 SER A O 1
ATOM 1152 N N . LEU A 1 146 ? 12.334 -2.429 -28.491 1.00 93.81 146 LEU A N 1
ATOM 1153 C CA . LEU A 1 146 ? 11.330 -2.685 -27.457 1.00 93.81 146 LEU A CA 1
ATOM 1154 C C . LEU A 1 146 ? 11.857 -2.383 -26.046 1.00 93.81 146 LEU A C 1
ATOM 1156 O O . LEU A 1 146 ? 11.114 -1.862 -25.217 1.00 93.81 146 LEU A O 1
ATOM 1160 N N . GLY A 1 147 ? 13.137 -2.664 -25.784 1.00 93.69 147 GLY A N 1
ATOM 1161 C CA . GLY A 1 147 ? 13.791 -2.336 -24.518 1.00 93.69 147 GLY A CA 1
ATOM 1162 C C . GLY A 1 147 ? 13.950 -0.829 -24.292 1.00 93.69 147 GLY A C 1
ATOM 1163 O O . GLY A 1 147 ? 13.711 -0.335 -23.193 1.00 93.69 147 GLY A O 1
ATOM 1164 N N . ILE A 1 148 ? 14.271 -0.064 -25.339 1.00 94.31 148 ILE A N 1
ATOM 1165 C CA . ILE A 1 148 ? 14.303 1.407 -25.269 1.00 94.31 148 ILE A CA 1
ATOM 1166 C C . ILE A 1 148 ? 12.895 1.959 -25.015 1.00 94.31 148 ILE A C 1
ATOM 1168 O O . ILE A 1 148 ? 12.717 2.850 -24.182 1.00 94.31 148 ILE A O 1
ATOM 1172 N N . LEU A 1 149 ? 11.885 1.404 -25.693 1.00 94.62 149 LEU A N 1
ATOM 1173 C CA . LEU A 1 149 ? 10.493 1.810 -25.520 1.00 94.62 149 LEU A CA 1
ATOM 1174 C C . LEU A 1 149 ? 9.990 1.529 -24.098 1.00 94.62 149 LEU A C 1
ATOM 1176 O O . LEU A 1 149 ? 9.316 2.379 -23.520 1.00 94.62 149 LEU A O 1
ATOM 1180 N N . SER A 1 150 ? 10.342 0.389 -23.497 1.00 92.81 150 SER A N 1
ATOM 1181 C CA . SER A 1 150 ? 9.929 0.067 -22.126 1.00 92.81 150 SER A CA 1
ATOM 1182 C C . SER A 1 150 ? 10.622 0.938 -21.071 1.00 92.81 150 SER A C 1
ATOM 1184 O O . SER A 1 150 ? 9.971 1.358 -20.111 1.00 92.81 150 SER A O 1
ATOM 1186 N N . ILE A 1 151 ? 11.895 1.305 -21.262 1.00 92.50 151 ILE A N 1
ATOM 1187 C CA . ILE A 1 151 ? 12.582 2.289 -20.404 1.00 92.50 151 ILE A CA 1
ATOM 1188 C C . ILE A 1 151 ? 11.917 3.664 -20.536 1.00 92.50 151 ILE A C 1
ATOM 1190 O O . ILE A 1 151 ? 11.606 4.301 -19.527 1.00 92.50 151 ILE A O 1
ATOM 1194 N N . GLY A 1 152 ? 11.638 4.099 -21.768 1.00 92.19 152 GLY A N 1
ATOM 1195 C CA . GLY A 1 152 ? 10.921 5.348 -22.030 1.00 92.19 152 GLY A CA 1
ATOM 1196 C C . GLY A 1 152 ? 9.539 5.370 -21.372 1.00 92.19 152 GLY A C 1
ATOM 1197 O O . GLY A 1 152 ? 9.172 6.348 -20.722 1.00 92.19 152 GLY A O 1
ATOM 1198 N N . LEU A 1 153 ? 8.802 4.260 -21.452 1.00 91.50 153 LEU A N 1
ATOM 1199 C CA . LEU A 1 153 ? 7.509 4.109 -20.792 1.00 91.50 153 LEU A CA 1
ATOM 1200 C C . LEU A 1 153 ? 7.642 4.164 -19.265 1.00 91.50 153 LEU A C 1
ATOM 1202 O O . LEU A 1 153 ? 6.839 4.819 -18.605 1.00 91.50 153 LEU A O 1
ATOM 1206 N N . THR A 1 154 ? 8.680 3.545 -18.700 1.00 91.06 154 THR A N 1
ATOM 1207 C CA . THR A 1 154 ? 8.954 3.581 -17.254 1.00 91.06 154 THR A CA 1
ATOM 1208 C C . THR A 1 154 ? 9.137 5.020 -16.763 1.00 91.06 154 THR A C 1
ATOM 1210 O O . THR A 1 154 ? 8.538 5.401 -15.757 1.00 91.06 154 THR A O 1
ATOM 1213 N N . LEU A 1 155 ? 9.877 5.854 -17.502 1.00 89.62 155 LEU A N 1
ATOM 1214 C CA . LEU A 1 155 ? 10.082 7.269 -17.158 1.00 89.62 155 LEU A CA 1
ATOM 1215 C C . LEU A 1 155 ? 8.784 8.087 -17.145 1.00 89.62 155 LEU A C 1
ATOM 1217 O O . LEU A 1 155 ? 8.672 9.028 -16.364 1.00 89.62 155 LEU A O 1
ATOM 1221 N N . ILE A 1 156 ? 7.801 7.731 -17.974 1.00 91.25 156 ILE A N 1
ATOM 1222 C CA . ILE A 1 156 ? 6.484 8.387 -18.006 1.00 91.25 156 ILE A CA 1
ATOM 1223 C C . ILE A 1 156 ? 5.577 7.852 -16.888 1.00 91.25 156 ILE A C 1
ATOM 1225 O O . ILE A 1 156 ? 4.837 8.607 -16.254 1.00 91.25 156 ILE A O 1
ATOM 1229 N N . VAL A 1 157 ? 5.634 6.547 -16.621 1.00 88.00 157 VAL A N 1
ATOM 1230 C CA . VAL A 1 157 ? 4.769 5.872 -15.647 1.00 88.00 157 VAL A CA 1
ATOM 1231 C C . VAL A 1 157 ? 5.144 6.232 -14.205 1.00 88.00 157 VAL A C 1
ATOM 1233 O O . VAL A 1 157 ? 4.250 6.447 -13.390 1.00 88.00 157 VAL A O 1
ATOM 1236 N N . VAL A 1 158 ? 6.431 6.379 -13.878 1.00 86.81 158 VAL A N 1
ATOM 1237 C CA . VAL A 1 158 ? 6.899 6.741 -12.523 1.00 86.81 158 VAL A CA 1
ATOM 1238 C C . VAL A 1 158 ? 6.285 8.052 -11.984 1.00 86.81 158 VAL A C 1
ATOM 1240 O O . VAL A 1 158 ? 5.706 8.024 -10.892 1.00 86.81 158 VAL A O 1
ATOM 1243 N N . PRO A 1 159 ? 6.333 9.200 -12.690 1.00 88.25 159 PRO A N 1
ATOM 1244 C CA . PRO A 1 159 ? 5.711 10.433 -12.204 1.00 88.25 159 PRO A CA 1
ATOM 1245 C C . PRO A 1 159 ? 4.180 10.342 -12.170 1.00 88.25 159 PRO A C 1
ATOM 1247 O O . PRO A 1 159 ? 3.548 10.936 -11.291 1.00 88.25 159 PRO A O 1
ATOM 1250 N N . LEU A 1 160 ? 3.569 9.574 -13.080 1.00 87.31 160 LEU A N 1
ATOM 1251 C CA . LEU A 1 160 ? 2.125 9.342 -13.085 1.00 87.31 160 LEU A CA 1
ATOM 1252 C C . LEU A 1 160 ? 1.682 8.564 -11.837 1.00 87.31 160 LEU A C 1
ATOM 1254 O O . LEU A 1 160 ? 0.714 8.945 -11.178 1.00 87.31 160 LEU A O 1
ATOM 1258 N N . ILE A 1 161 ? 2.443 7.531 -11.471 1.00 85.50 161 ILE A N 1
ATOM 1259 C CA . ILE A 1 161 ? 2.280 6.758 -10.238 1.00 85.50 161 ILE A CA 1
ATOM 1260 C C . ILE A 1 161 ? 2.424 7.659 -9.011 1.00 85.50 161 ILE A C 1
ATOM 1262 O O . ILE A 1 161 ? 1.561 7.637 -8.134 1.00 85.50 161 ILE A O 1
ATOM 1266 N N . TYR A 1 162 ? 3.469 8.489 -8.950 1.00 86.06 162 T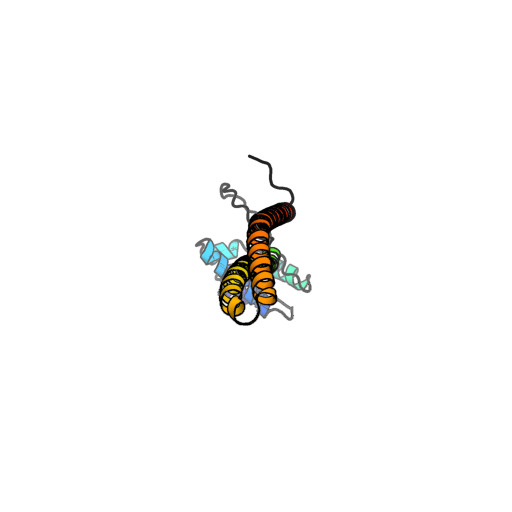YR A N 1
ATOM 1267 C CA . TYR A 1 162 ? 3.671 9.402 -7.822 1.00 86.06 162 TYR A CA 1
ATOM 1268 C C . TYR A 1 162 ? 2.474 10.349 -7.639 1.00 86.06 162 TYR A C 1
ATOM 1270 O O . TYR A 1 162 ? 1.974 10.537 -6.527 1.00 86.06 162 TYR A O 1
ATOM 1278 N N . LYS A 1 163 ? 1.946 10.887 -8.746 1.00 88.69 163 LYS A N 1
ATOM 1279 C CA . LYS A 1 163 ? 0.759 11.752 -8.738 1.00 88.69 163 LYS A CA 1
ATOM 1280 C C . LYS A 1 163 ? -0.503 11.007 -8.284 1.00 88.69 163 LYS A C 1
ATOM 1282 O O . LYS A 1 163 ? -1.289 11.565 -7.519 1.00 88.69 163 LYS A O 1
ATOM 1287 N N . LEU A 1 164 ? -0.682 9.752 -8.706 1.00 84.00 164 LEU A N 1
ATOM 1288 C CA . LEU A 1 164 ? -1.771 8.874 -8.258 1.00 84.00 164 LEU A CA 1
ATOM 1289 C C . LEU A 1 164 ? -1.707 8.610 -6.749 1.00 84.00 164 LEU A C 1
ATOM 1291 O O . LEU A 1 164 ? -2.710 8.777 -6.057 1.00 84.00 164 LEU A O 1
ATOM 1295 N N . VAL A 1 165 ? -0.528 8.274 -6.220 1.00 84.81 165 VAL A N 1
ATOM 1296 C CA . VAL A 1 165 ? -0.324 8.047 -4.780 1.00 84.81 165 VAL A CA 1
ATOM 1297 C C . VAL A 1 165 ? -0.639 9.315 -3.980 1.00 84.81 165 VAL A C 1
ATOM 1299 O O . VAL A 1 165 ? -1.380 9.258 -2.998 1.00 84.81 165 VAL A O 1
ATOM 1302 N N . ALA A 1 166 ? -0.163 10.481 -4.426 1.00 83.56 166 ALA A N 1
ATOM 1303 C CA . ALA A 1 166 ? -0.463 11.759 -3.777 1.00 83.56 166 ALA A CA 1
ATOM 1304 C C . ALA A 1 166 ? -1.973 12.082 -3.767 1.00 83.56 166 ALA A C 1
ATOM 1306 O O . ALA A 1 166 ? -2.509 12.572 -2.764 1.00 83.56 166 ALA A O 1
ATOM 1307 N N . LEU A 1 167 ? -2.680 11.769 -4.857 1.00 85.81 167 LEU A N 1
ATOM 1308 C CA . LEU A 1 167 ? -4.131 11.931 -4.956 1.00 85.81 167 LEU A CA 1
ATOM 1309 C C . LEU A 1 167 ? -4.852 11.019 -3.955 1.00 85.81 167 LEU A C 1
ATOM 1311 O O . LEU A 1 167 ? -5.717 11.489 -3.214 1.00 85.81 167 LEU A O 1
ATOM 1315 N N . ILE A 1 168 ? -4.452 9.749 -3.867 1.00 82.69 168 ILE A N 1
ATOM 1316 C CA . ILE A 1 168 ? -5.019 8.782 -2.918 1.00 82.69 168 ILE A CA 1
ATOM 1317 C C . ILE A 1 168 ? -4.814 9.251 -1.474 1.00 82.69 168 ILE A C 1
ATOM 1319 O O . ILE A 1 168 ? -5.770 9.274 -0.701 1.00 82.69 168 ILE A O 1
ATOM 1323 N N . ILE A 1 169 ? -3.613 9.717 -1.115 1.00 83.00 169 ILE A N 1
ATOM 1324 C CA . ILE A 1 169 ? -3.338 10.277 0.221 1.00 83.00 169 ILE A CA 1
ATOM 1325 C C . ILE A 1 169 ? -4.264 11.463 0.513 1.00 83.00 169 ILE A C 1
ATOM 1327 O O . ILE A 1 169 ? -4.800 11.591 1.617 1.00 83.00 169 ILE A O 1
ATOM 1331 N N . THR A 1 170 ? -4.485 12.329 -0.475 1.00 84.62 170 THR A N 1
ATOM 1332 C CA . THR A 1 170 ? -5.371 13.491 -0.333 1.00 84.62 170 THR A CA 1
ATOM 1333 C C . THR A 1 170 ? -6.827 13.068 -0.120 1.00 84.62 170 THR A C 1
ATOM 1335 O O . THR A 1 170 ? -7.508 13.621 0.747 1.00 84.62 170 THR A O 1
ATOM 1338 N N . LEU A 1 171 ? -7.301 12.054 -0.851 1.00 83.19 171 LEU A N 1
ATOM 1339 C CA . LEU A 1 171 ? -8.639 11.485 -0.672 1.00 83.19 171 LEU A CA 1
ATOM 1340 C C . LEU A 1 171 ? -8.811 10.840 0.702 1.00 83.19 171 LEU A C 1
ATOM 1342 O O . LEU A 1 171 ? -9.814 11.098 1.365 1.00 83.19 171 LEU A O 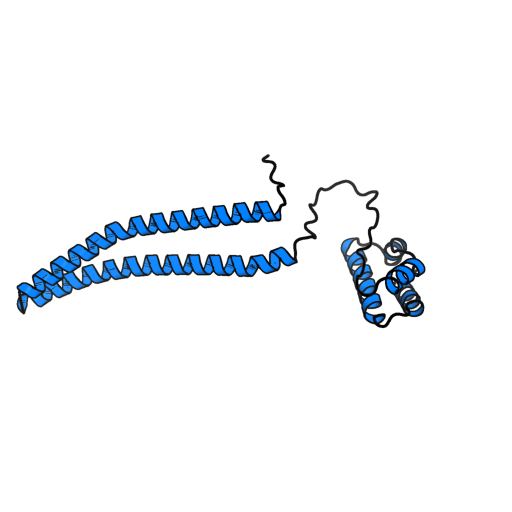1
ATOM 1346 N N . ILE A 1 172 ? -7.821 10.069 1.156 1.00 82.50 172 ILE A N 1
ATOM 1347 C CA . ILE A 1 172 ? -7.818 9.448 2.482 1.00 82.50 172 ILE A CA 1
ATOM 1348 C C . ILE A 1 172 ? -7.911 10.529 3.563 1.00 82.50 172 ILE A C 1
ATOM 1350 O O . ILE A 1 172 ? -8.815 10.485 4.395 1.00 82.50 172 ILE A O 1
ATOM 1354 N N . LYS A 1 173 ? -7.058 11.562 3.516 1.00 81.19 173 LYS A N 1
ATOM 1355 C CA . LYS A 1 173 ? -7.118 12.694 4.460 1.00 81.19 173 LYS A CA 1
ATOM 1356 C C . LYS A 1 173 ? -8.489 13.375 4.453 1.00 81.19 173 LYS A C 1
ATOM 1358 O O . LYS A 1 173 ? -9.017 13.709 5.513 1.00 81.19 173 LYS A O 1
ATOM 1363 N N . LYS A 1 174 ? -9.091 13.560 3.273 1.00 83.81 174 LYS A N 1
ATOM 1364 C CA . LYS A 1 174 ? -10.419 14.174 3.123 1.00 83.81 174 LYS A CA 1
ATOM 1365 C C . LYS A 1 174 ? -11.531 13.300 3.709 1.00 83.81 174 LYS A C 1
ATOM 1367 O O . LYS A 1 174 ? -12.427 13.834 4.361 1.00 83.81 174 LYS A O 1
ATOM 1372 N N . LEU A 1 175 ? -11.458 11.983 3.516 1.00 81.31 175 LEU A N 1
ATOM 1373 C CA . LEU A 1 175 ? -12.362 11.004 4.124 1.00 81.31 175 LEU A CA 1
ATOM 1374 C C . LEU A 1 175 ? -12.238 11.021 5.647 1.00 81.31 175 LEU A C 1
ATOM 1376 O O . LEU A 1 175 ? -13.240 11.241 6.321 1.00 81.31 175 LEU A O 1
ATOM 1380 N N . TYR A 1 176 ? -11.021 10.905 6.186 1.00 81.19 176 TYR A N 1
ATOM 1381 C CA . TYR A 1 176 ? -10.786 10.994 7.629 1.00 81.19 176 TYR A CA 1
ATOM 1382 C C . TYR A 1 176 ? -11.312 12.308 8.214 1.00 81.19 176 TYR A C 1
ATOM 1384 O O . TYR A 1 176 ? -11.994 12.278 9.233 1.00 81.19 176 TYR A O 1
ATOM 1392 N N . LYS A 1 177 ? -11.077 13.451 7.553 1.00 79.94 177 LYS A N 1
ATOM 1393 C CA . LYS A 1 177 ? -11.596 14.753 8.003 1.00 79.94 177 LYS A CA 1
ATOM 1394 C C . LYS A 1 177 ? -13.126 14.793 8.011 1.00 79.94 177 LYS A C 1
ATOM 1396 O O . LYS A 1 177 ? -13.709 15.234 8.997 1.00 79.94 177 LYS A O 1
ATOM 1401 N N . LYS A 1 178 ? -13.783 14.330 6.940 1.00 78.81 178 LYS A N 1
ATOM 1402 C CA . LYS A 1 178 ? -15.254 14.282 6.868 1.00 78.81 178 LYS A CA 1
ATOM 1403 C C . LYS A 1 178 ? -15.843 13.398 7.958 1.00 78.81 178 LYS A C 1
ATOM 1405 O O . LYS A 1 178 ? -16.803 13.791 8.608 1.00 78.81 178 LYS A O 1
ATOM 1410 N N . ILE A 1 179 ? -15.265 12.222 8.163 1.00 73.69 179 ILE A N 1
ATOM 1411 C CA . ILE A 1 179 ? -15.798 11.270 9.128 1.00 73.69 179 ILE A CA 1
ATOM 1412 C C . ILE A 1 179 ? -15.522 11.733 10.565 1.00 73.69 179 ILE A C 1
ATOM 1414 O O . ILE A 1 179 ? -16.417 11.667 11.402 1.00 73.69 179 ILE A O 1
ATOM 1418 N N . ALA A 1 180 ? -14.344 12.301 10.843 1.00 71.25 180 ALA A N 1
ATOM 1419 C CA . ALA A 1 180 ? -14.054 12.930 12.131 1.00 71.25 180 ALA A CA 1
ATOM 1420 C C . ALA A 1 180 ? -15.074 14.029 12.469 1.00 71.25 180 ALA A C 1
ATOM 1422 O O . ALA A 1 180 ? -15.537 14.088 13.602 1.00 71.25 180 ALA A O 1
ATOM 1423 N N . LEU A 1 181 ? -15.471 14.839 11.481 1.00 73.44 181 LEU A N 1
ATOM 1424 C CA . LEU A 1 181 ? -16.453 15.916 11.637 1.00 73.44 181 LEU A CA 1
ATOM 1425 C C . LEU A 1 181 ? -17.877 15.402 11.916 1.00 73.44 181 LEU A C 1
ATOM 1427 O O . LEU A 1 181 ? -18.611 16.017 12.689 1.00 73.44 181 LEU A O 1
ATOM 1431 N N . ILE A 1 182 ? -18.248 14.259 11.331 1.00 72.06 182 ILE A N 1
ATOM 1432 C CA . ILE A 1 182 ? -19.513 13.565 11.622 1.00 72.06 182 ILE A CA 1
ATOM 1433 C C . ILE A 1 182 ? -19.496 13.008 13.054 1.00 72.06 182 ILE A C 1
ATOM 1435 O O . ILE A 1 182 ? -20.462 13.175 13.791 1.00 72.06 182 ILE A O 1
ATOM 1439 N N . ILE A 1 183 ? -18.384 12.397 13.477 1.00 64.75 183 ILE A N 1
ATOM 1440 C CA . ILE A 1 183 ? -18.250 11.778 14.806 1.00 64.75 183 ILE A CA 1
ATOM 1441 C C . ILE A 1 183 ? -18.196 12.824 15.929 1.00 64.75 183 ILE A C 1
ATOM 1443 O O . ILE A 1 183 ? -18.718 12.581 17.017 1.00 64.75 183 ILE A O 1
ATOM 1447 N N . THR A 1 184 ? -17.581 13.989 15.701 1.00 64.19 184 THR A N 1
ATOM 1448 C CA . THR A 1 184 ? -17.564 15.086 16.684 1.00 64.19 184 THR A CA 1
ATOM 1449 C C . THR A 1 184 ? -18.806 15.974 16.638 1.00 64.19 184 THR A C 1
ATOM 1451 O O . THR A 1 184 ? -18.860 16.942 17.397 1.00 64.19 184 THR A O 1
ATOM 1454 N N . GLY A 1 185 ? -19.804 15.655 15.803 1.00 49.72 185 GLY A N 1
ATOM 1455 C CA . GLY A 1 185 ? -21.097 16.343 15.782 1.00 49.72 185 GLY A CA 1
ATOM 1456 C C . GLY A 1 185 ? -20.987 17.845 15.516 1.00 49.72 185 GLY A C 1
ATOM 1457 O O . GLY A 1 185 ? -21.611 18.632 16.218 1.00 49.72 185 GLY A O 1
ATOM 1458 N N . GLY A 1 186 ? -20.150 18.264 14.560 1.00 48.06 186 GLY A N 1
ATOM 1459 C CA . GLY A 1 186 ? -20.009 19.688 14.229 1.00 48.06 186 GLY A CA 1
ATOM 1460 C C . GLY A 1 186 ? -19.271 20.533 15.276 1.00 48.06 186 GLY A C 1
ATOM 1461 O O . GLY A 1 186 ? -19.337 21.754 15.220 1.00 48.06 186 GLY A O 1
ATOM 1462 N N . VAL A 1 187 ? -18.522 19.932 16.207 1.00 43.03 187 VAL A N 1
ATOM 1463 C CA . VAL A 1 187 ? -17.672 20.684 17.149 1.00 43.03 187 VAL A CA 1
ATOM 1464 C C . VAL A 1 187 ? -16.234 20.759 16.627 1.00 43.03 187 VAL A C 1
ATOM 1466 O O . VAL A 1 187 ? -15.309 20.197 17.210 1.00 43.03 187 VAL A O 1
ATOM 1469 N N . PHE A 1 188 ? -16.059 21.441 15.498 1.00 42.62 188 PHE A N 1
ATOM 1470 C CA . PHE A 1 188 ? -14.821 22.146 15.165 1.00 42.62 188 PHE A CA 1
ATOM 1471 C C . PHE A 1 188 ? -15.218 23.602 14.911 1.00 42.62 188 PHE A C 1
ATOM 1473 O O . PHE A 1 188 ? -15.375 24.024 13.771 1.00 42.62 188 PHE A O 1
ATOM 1480 N N . CYS A 1 189 ? -15.423 24.362 15.989 1.00 40.84 189 CYS A N 1
ATOM 1481 C CA . CYS A 1 189 ? -15.094 25.777 15.911 1.00 40.84 189 CYS A CA 1
ATOM 1482 C C . CYS A 1 189 ? -13.571 25.832 15.814 1.00 40.84 189 CYS A C 1
ATOM 1484 O O . CYS A 1 189 ? -12.877 25.372 16.725 1.00 40.84 189 CYS A O 1
ATOM 1486 N N . GLU A 1 190 ? -13.093 26.295 14.662 1.00 41.88 190 GLU A N 1
ATOM 1487 C CA . GLU A 1 190 ? -11.755 26.852 14.497 1.00 41.88 190 GLU A CA 1
ATOM 1488 C C . GLU A 1 190 ? -11.412 27.730 15.700 1.00 41.88 190 GLU A C 1
ATOM 1490 O O . GLU A 1 190 ? -12.214 28.570 16.112 1.00 41.88 190 GLU A O 1
ATOM 1495 N N . ASN A 1 191 ? -10.223 27.511 16.247 1.00 33.12 191 ASN A N 1
ATOM 1496 C CA . ASN A 1 191 ? -9.531 28.469 17.086 1.00 33.12 191 ASN A CA 1
ATOM 1497 C C . ASN A 1 191 ? -8.045 28.403 16.757 1.00 33.12 191 ASN A C 1
ATOM 1499 O O . ASN A 1 191 ? -7.565 27.275 16.488 1.00 33.12 191 ASN A O 1
#

Secondary structure (DSSP, 8-state):
--HHHHHHHHHHH--SS-HHHHHHHHHHHHHHHHHHH---HHHHHHTSPPHHHHHHHHHH-TT----------SS--------TT-HHHHHHHHHHHHHHHHHHHHHHHHHHHHHHHHHHHHHHHHHHHHHHTTT-HHHHHHHHHHHHHHHHHHHHHHHHHHHHHHHHHHHHHHHHHHHHHHHTTT-----